Protein AF-A0A1Y4GPR0-F1 (afdb_monomer_lite)

Radius of gyration: 23.49 Å; chains: 1; bounding box: 52×25×78 Å

Structure (mmCIF, N/CA/C/O backbone):
data_AF-A0A1Y4GPR0-F1
#
_entry.id   AF-A0A1Y4GPR0-F1
#
loop_
_atom_site.group_PDB
_atom_site.id
_atom_site.type_symbol
_atom_site.label_atom_id
_atom_site.label_alt_id
_atom_site.label_comp_id
_atom_site.label_asym_id
_atom_site.label_entity_id
_atom_site.label_seq_id
_atom_site.pdbx_PDB_ins_code
_atom_site.Cartn_x
_atom_site.Cartn_y
_atom_site.Cartn_z
_atom_site.occupancy
_atom_site.B_iso_or_equiv
_atom_site.auth_seq_id
_atom_site.auth_comp_id
_atom_site.auth_asym_id
_atom_site.auth_atom_id
_atom_site.pdbx_PDB_model_num
ATOM 1 N N . MET A 1 1 ? 16.784 4.908 -30.582 1.00 61.66 1 MET A N 1
ATOM 2 C CA . MET A 1 1 ? 15.361 4.710 -30.211 1.00 61.66 1 MET A CA 1
ATOM 3 C C . MET A 1 1 ? 14.725 5.965 -29.583 1.00 61.66 1 MET A C 1
ATOM 5 O O . MET A 1 1 ? 13.622 5.870 -29.059 1.00 61.66 1 MET A O 1
ATOM 9 N N . SER A 1 2 ? 15.356 7.147 -29.690 1.00 63.25 2 SER A N 1
ATOM 10 C CA . SER A 1 2 ? 15.015 8.359 -28.918 1.00 63.25 2 SER A CA 1
ATOM 11 C C . SER A 1 2 ? 14.212 9.404 -29.712 1.00 63.25 2 SER A C 1
ATOM 13 O O . SER A 1 2 ? 14.548 10.582 -29.712 1.00 63.25 2 SER A O 1
ATOM 15 N N . SER A 1 3 ? 13.205 8.983 -30.485 1.00 75.25 3 SER A N 1
ATOM 16 C CA . SER A 1 3 ? 12.406 9.899 -31.311 1.00 75.25 3 SER A CA 1
ATOM 17 C C . SER A 1 3 ? 10.925 9.523 -31.343 1.00 75.25 3 SER A C 1
ATOM 19 O O . SER A 1 3 ? 10.580 8.347 -31.477 1.00 75.25 3 SER A O 1
ATOM 21 N N . ASN A 1 4 ? 10.062 10.544 -31.318 1.00 85.12 4 ASN A N 1
ATOM 22 C CA . ASN A 1 4 ? 8.608 10.412 -31.460 1.00 85.12 4 ASN A CA 1
ATOM 23 C C . ASN A 1 4 ? 8.120 10.512 -32.918 1.00 85.12 4 ASN A C 1
ATOM 25 O O . ASN A 1 4 ? 6.918 10.534 -33.159 1.00 85.12 4 ASN A O 1
ATOM 29 N N . HIS A 1 5 ? 9.018 10.590 -33.909 1.00 86.81 5 HIS A N 1
ATOM 30 C CA . HIS A 1 5 ? 8.619 10.777 -35.314 1.00 86.81 5 HIS A CA 1
ATOM 31 C C . HIS A 1 5 ? 7.924 9.553 -35.924 1.00 86.81 5 HIS A C 1
ATOM 33 O O . HIS A 1 5 ? 7.089 9.691 -36.815 1.00 86.81 5 HIS A O 1
ATOM 39 N N . LEU A 1 6 ? 8.268 8.351 -35.461 1.00 87.12 6 LEU A N 1
ATOM 40 C CA . LEU A 1 6 ? 7.591 7.122 -35.870 1.00 87.12 6 LEU A CA 1
ATOM 41 C C . LEU A 1 6 ? 6.304 6.979 -35.074 1.00 87.12 6 LEU A C 1
ATOM 43 O O . LEU A 1 6 ? 6.340 7.155 -33.862 1.00 87.12 6 LEU A O 1
ATOM 47 N N . ASN A 1 7 ? 5.195 6.573 -35.694 1.00 91.88 7 ASN A N 1
ATOM 48 C CA . ASN A 1 7 ? 4.025 6.175 -34.910 1.00 91.88 7 ASN A CA 1
ATOM 49 C C . ASN A 1 7 ? 4.375 5.001 -33.967 1.00 91.88 7 ASN A C 1
ATOM 51 O O . ASN A 1 7 ? 5.322 4.250 -34.216 1.00 91.88 7 ASN A O 1
ATOM 55 N N . ILE A 1 8 ? 3.619 4.848 -32.876 1.00 92.25 8 ILE A N 1
ATOM 56 C CA . ILE A 1 8 ? 3.947 3.874 -31.825 1.00 92.25 8 ILE A CA 1
ATOM 57 C C . ILE A 1 8 ? 3.970 2.424 -32.330 1.00 92.25 8 ILE A C 1
ATOM 59 O O . ILE A 1 8 ? 4.785 1.635 -31.865 1.00 92.25 8 ILE A O 1
ATOM 63 N N . GLN A 1 9 ? 3.125 2.062 -33.297 1.00 93.50 9 GLN A N 1
ATOM 64 C CA . GLN A 1 9 ? 3.082 0.696 -33.819 1.00 93.50 9 GLN A CA 1
ATOM 65 C C . GLN A 1 9 ? 4.358 0.363 -34.599 1.00 93.50 9 GLN A C 1
ATOM 67 O O . GLN A 1 9 ? 5.032 -0.620 -34.299 1.00 93.50 9 GLN A O 1
ATOM 72 N N . LEU A 1 10 ? 4.742 1.239 -35.527 1.00 92.81 10 LEU A N 1
ATOM 73 C CA . LEU A 1 10 ? 5.962 1.094 -36.315 1.00 92.81 10 LEU A CA 1
ATOM 74 C C . LEU A 1 10 ? 7.213 1.152 -35.429 1.00 92.81 10 LEU A C 1
ATOM 76 O O . LEU A 1 10 ? 8.178 0.434 -35.666 1.00 92.81 10 LEU A O 1
ATOM 80 N N . TYR A 1 11 ? 7.188 1.977 -34.381 1.00 92.25 11 TYR A N 1
ATOM 81 C CA . TYR A 1 11 ? 8.247 2.016 -33.376 1.00 92.25 11 TYR A CA 1
ATOM 82 C C . TYR A 1 11 ? 8.452 0.652 -32.711 1.00 92.25 11 TYR A C 1
ATOM 84 O O . TYR A 1 11 ? 9.581 0.171 -32.638 1.00 92.25 11 TYR A O 1
ATOM 92 N N . LYS A 1 12 ? 7.361 0.006 -32.277 1.00 93.12 12 LYS A N 1
ATOM 93 C CA . LYS A 1 12 ? 7.414 -1.335 -31.684 1.00 93.12 12 LYS A CA 1
ATOM 94 C C . LYS A 1 12 ? 7.937 -2.362 -32.683 1.00 93.12 12 LYS A C 1
ATOM 96 O O . LYS A 1 12 ? 8.861 -3.095 -32.354 1.00 93.12 12 LYS A O 1
ATOM 101 N N . GLU A 1 13 ? 7.413 -2.375 -33.904 1.00 93.06 13 GLU A N 1
ATOM 102 C CA . GLU A 1 13 ? 7.843 -3.308 -34.955 1.00 93.06 13 GLU A CA 1
ATOM 103 C C . GLU A 1 13 ? 9.332 -3.173 -35.284 1.00 93.06 13 GLU A C 1
ATOM 105 O O . GLU A 1 13 ? 10.046 -4.171 -35.315 1.00 93.06 13 GLU A O 1
ATOM 110 N N . ILE A 1 14 ? 9.823 -1.944 -35.456 1.00 90.56 14 ILE A N 1
ATOM 111 C CA . ILE A 1 14 ? 11.245 -1.689 -35.710 1.00 90.56 14 ILE A CA 1
ATOM 112 C C . ILE A 1 14 ? 12.090 -2.077 -34.496 1.00 90.56 14 ILE A C 1
ATOM 114 O O . ILE A 1 14 ? 13.173 -2.622 -34.675 1.00 90.56 14 ILE A O 1
ATOM 118 N N . SER A 1 15 ? 11.617 -1.831 -33.270 1.00 89.31 15 SER A N 1
ATOM 119 C CA . SER A 1 15 ? 12.371 -2.198 -32.065 1.00 89.31 15 SER A CA 1
ATOM 120 C C . SER A 1 15 ? 12.632 -3.691 -31.946 1.00 89.31 15 SER A C 1
ATOM 122 O O . SER A 1 15 ? 13.736 -4.069 -31.572 1.00 89.31 15 SER A O 1
ATOM 124 N N . LEU A 1 16 ? 11.690 -4.529 -32.382 1.00 90.31 16 LEU A N 1
ATOM 125 C CA . LEU A 1 16 ? 11.850 -5.985 -32.382 1.00 90.31 16 LEU A CA 1
ATOM 126 C C . LEU A 1 16 ? 12.948 -6.469 -33.347 1.00 90.31 16 LEU A C 1
ATOM 128 O O . LEU A 1 16 ? 13.434 -7.586 -33.228 1.00 90.31 16 LEU A O 1
ATOM 132 N N . LEU A 1 17 ? 13.392 -5.635 -34.294 1.00 90.75 17 LEU A N 1
ATOM 133 C CA . LEU A 1 17 ? 14.544 -5.963 -35.144 1.00 90.75 17 LEU A CA 1
ATOM 134 C C . LEU A 1 17 ? 15.880 -5.884 -34.390 1.00 90.75 17 LEU A C 1
ATOM 136 O O . LEU A 1 17 ? 16.895 -6.352 -34.902 1.00 90.75 17 LEU A O 1
ATOM 140 N N . PHE A 1 18 ? 15.885 -5.294 -33.193 1.00 87.81 18 PHE A N 1
ATOM 141 C CA . PHE A 1 18 ? 17.052 -5.136 -32.328 1.00 87.81 18 PHE A CA 1
ATOM 142 C C . PHE A 1 18 ? 16.972 -6.034 -31.088 1.00 87.81 18 PHE A C 1
ATOM 144 O O . PHE A 1 18 ? 17.556 -5.702 -30.059 1.00 87.81 18 PHE A O 1
ATOM 151 N N . ASP A 1 19 ? 16.239 -7.150 -31.161 1.00 78.94 19 ASP A N 1
ATOM 152 C CA . ASP A 1 19 ? 16.089 -8.087 -30.046 1.00 78.94 19 ASP A CA 1
ATOM 153 C C . ASP A 1 19 ? 17.446 -8.430 -29.394 1.00 78.94 19 ASP A C 1
ATOM 155 O O . ASP A 1 19 ? 18.455 -8.648 -30.069 1.00 78.94 19 ASP A O 1
ATOM 159 N N . ASN A 1 20 ? 17.457 -8.478 -28.057 1.00 81.12 20 ASN A N 1
ATOM 160 C CA . ASN A 1 20 ? 18.636 -8.661 -27.194 1.00 81.12 20 ASN A CA 1
ATOM 161 C C . ASN A 1 20 ? 19.658 -7.510 -27.179 1.00 81.12 20 ASN A C 1
ATOM 163 O O . ASN A 1 20 ? 20.742 -7.674 -26.622 1.00 81.12 20 ASN A O 1
ATOM 167 N N . CYS A 1 21 ? 19.349 -6.351 -27.760 1.00 87.50 21 CYS A N 1
ATOM 168 C CA . CYS A 1 21 ? 20.137 -5.143 -27.523 1.00 87.50 21 CYS A CA 1
ATOM 169 C C . CYS A 1 21 ? 19.619 -4.422 -26.275 1.00 87.50 21 CYS A C 1
ATOM 171 O O . CYS A 1 21 ? 18.424 -4.171 -26.168 1.00 87.50 21 CYS A O 1
ATOM 173 N N . SER A 1 22 ? 20.516 -4.015 -25.382 1.00 90.81 22 SER A N 1
ATOM 174 C CA . SER A 1 22 ? 20.229 -3.054 -24.315 1.00 90.81 22 SER A CA 1
ATOM 175 C C . SER A 1 22 ? 21.122 -1.828 -24.472 1.00 90.81 22 SER A C 1
ATOM 177 O O . SER A 1 22 ? 22.199 -1.905 -25.068 1.00 90.81 22 SER A O 1
ATOM 179 N N . PHE A 1 23 ? 20.669 -0.682 -23.978 1.00 90.69 23 PHE A N 1
ATOM 180 C CA . PHE A 1 23 ? 21.425 0.562 -24.025 1.00 90.69 23 PHE A CA 1
ATOM 181 C C . PHE A 1 23 ? 21.217 1.398 -22.764 1.00 90.69 23 PHE A C 1
ATOM 183 O O . PHE A 1 23 ? 20.179 1.324 -22.103 1.00 90.69 23 PHE A O 1
ATOM 190 N N . GLU A 1 24 ? 22.200 2.243 -22.471 1.00 92.38 24 GLU A N 1
ATOM 191 C CA . GLU A 1 24 ? 22.062 3.310 -21.487 1.00 92.38 24 GLU A CA 1
ATOM 192 C C . GLU A 1 24 ? 21.119 4.400 -21.998 1.00 92.38 24 GLU A C 1
ATOM 194 O O . GLU A 1 24 ? 21.228 4.860 -23.145 1.00 92.38 24 GLU A O 1
ATOM 199 N N . LEU A 1 25 ? 20.195 4.831 -21.137 1.00 89.75 25 LEU A N 1
ATOM 200 C CA . LEU A 1 25 ? 19.381 6.003 -21.411 1.00 89.75 25 LEU A CA 1
ATOM 201 C C . LEU A 1 25 ? 20.280 7.234 -21.496 1.00 89.75 25 LEU A C 1
ATOM 203 O O . LEU A 1 25 ? 21.216 7.416 -20.725 1.00 89.75 25 LEU A O 1
ATOM 207 N N . GLN A 1 26 ? 19.969 8.081 -22.467 1.00 86.25 26 GLN A N 1
ATOM 208 C CA . GLN A 1 26 ? 20.623 9.365 -22.679 1.00 86.25 26 GLN A CA 1
ATOM 209 C C . GLN A 1 26 ? 19.636 10.476 -22.314 1.00 86.25 26 GLN A C 1
ATOM 211 O O . GLN A 1 26 ? 18.426 10.259 -22.391 1.00 86.25 26 GLN A O 1
ATOM 216 N N . ASP A 1 27 ? 20.120 11.682 -22.018 1.00 78.00 27 ASP A N 1
ATOM 217 C CA . ASP A 1 27 ? 19.283 12.822 -21.592 1.00 78.00 27 ASP A CA 1
ATOM 218 C C . ASP A 1 27 ? 18.129 13.146 -22.558 1.00 78.00 27 ASP A C 1
ATOM 220 O O . ASP A 1 27 ? 17.066 13.627 -22.165 1.00 78.00 27 ASP A O 1
ATOM 224 N N . ASN A 1 28 ? 18.296 12.847 -23.850 1.00 82.00 28 ASN A N 1
ATOM 225 C CA . ASN A 1 28 ? 17.243 13.046 -24.846 1.00 82.00 28 ASN A CA 1
ATOM 226 C C . ASN A 1 28 ? 16.041 12.093 -24.689 1.00 82.00 28 ASN A C 1
ATOM 228 O O . ASN A 1 28 ? 15.018 12.307 -25.341 1.00 82.00 28 ASN A O 1
ATOM 232 N N . ALA A 1 29 ? 16.124 11.078 -23.824 1.00 85.06 29 ALA A N 1
ATOM 233 C CA . ALA A 1 29 ? 15.005 10.209 -23.475 1.00 85.06 29 ALA A CA 1
ATOM 234 C C . ALA A 1 29 ? 13.850 10.982 -22.821 1.00 85.06 29 ALA A C 1
ATOM 236 O O . ALA A 1 29 ? 12.703 10.589 -23.003 1.00 85.06 29 ALA A O 1
ATOM 237 N N . ALA A 1 30 ? 14.120 12.128 -22.181 1.00 85.19 30 ALA A N 1
ATOM 238 C CA . ALA A 1 30 ? 13.094 13.034 -21.651 1.00 85.19 30 ALA A CA 1
ATOM 239 C C . ALA A 1 30 ? 12.126 13.578 -22.708 1.00 85.19 30 ALA A C 1
ATOM 241 O O . ALA A 1 30 ? 11.041 14.048 -22.382 1.00 85.19 30 ALA A O 1
ATOM 242 N N . GLN A 1 31 ? 12.500 13.509 -23.985 1.00 88.56 31 GLN A N 1
ATOM 243 C CA . GLN A 1 31 ? 11.634 13.925 -25.081 1.00 88.56 31 GLN A CA 1
ATOM 244 C C . GLN A 1 31 ? 10.699 12.807 -25.544 1.00 88.56 31 GLN A C 1
ATOM 246 O O . GLN A 1 31 ? 9.797 13.084 -26.331 1.00 88.56 31 GLN A O 1
ATOM 251 N N . LEU A 1 32 ? 10.907 11.554 -25.124 1.00 91.06 32 LEU A N 1
ATOM 252 C CA . LEU A 1 32 ? 10.090 10.425 -25.558 1.00 91.06 32 LEU A CA 1
ATOM 253 C C . LEU A 1 32 ? 8.702 10.448 -24.919 1.00 91.06 32 LEU A C 1
ATOM 255 O O . LEU A 1 32 ? 8.539 10.749 -23.742 1.00 91.06 32 LEU A O 1
ATOM 259 N N . GLU A 1 33 ? 7.698 10.053 -25.699 1.00 93.88 33 GLU A N 1
ATOM 260 C CA . GLU A 1 33 ? 6.374 9.747 -25.155 1.00 93.88 33 GLU A CA 1
ATOM 261 C C . GLU A 1 33 ? 6.469 8.600 -24.135 1.00 93.88 33 GLU A C 1
ATOM 263 O O . GLU A 1 33 ? 7.126 7.586 -24.384 1.00 93.88 33 GLU A O 1
ATOM 268 N N . GLU A 1 34 ? 5.763 8.725 -23.009 1.00 94.12 34 GLU A N 1
ATOM 269 C CA . GLU A 1 34 ? 5.807 7.765 -21.896 1.00 94.12 34 GLU A CA 1
ATOM 270 C C . GLU A 1 34 ? 5.573 6.311 -22.345 1.00 94.12 34 GLU A C 1
ATOM 272 O O . GLU A 1 34 ? 6.286 5.393 -21.940 1.00 94.12 34 GLU A O 1
ATOM 277 N N . ASN A 1 35 ? 4.611 6.085 -23.243 1.00 95.12 35 ASN A N 1
ATOM 278 C CA . ASN A 1 35 ? 4.285 4.753 -23.758 1.00 95.12 35 ASN A CA 1
ATOM 279 C C . ASN A 1 35 ? 5.453 4.072 -24.500 1.00 95.12 35 ASN A C 1
ATOM 281 O O . ASN A 1 35 ? 5.485 2.841 -24.580 1.00 95.12 35 ASN A O 1
ATOM 285 N N . ARG A 1 36 ? 6.407 4.840 -25.036 1.00 95.00 36 ARG A N 1
ATOM 286 C CA . ARG A 1 36 ? 7.634 4.317 -25.652 1.00 95.00 36 ARG A CA 1
ATOM 287 C C . ARG A 1 36 ? 8.627 3.901 -24.592 1.00 95.00 36 ARG A C 1
ATOM 289 O O . ARG A 1 36 ? 9.195 2.826 -24.715 1.00 95.00 36 ARG A O 1
ATOM 296 N N . ILE A 1 37 ? 8.796 4.710 -23.550 1.00 95.25 37 ILE A N 1
ATOM 297 C CA . ILE A 1 37 ? 9.694 4.397 -22.432 1.00 95.25 37 ILE A CA 1
ATOM 298 C C . ILE A 1 37 ? 9.207 3.126 -21.727 1.00 95.25 37 ILE A C 1
ATOM 300 O O . ILE A 1 37 ? 9.988 2.200 -21.533 1.00 95.25 37 ILE A O 1
ATOM 304 N N . ILE A 1 38 ? 7.898 3.024 -21.472 1.00 96.75 38 ILE A N 1
ATOM 305 C CA . ILE A 1 38 ? 7.257 1.805 -20.956 1.00 96.75 38 ILE A CA 1
ATOM 306 C C . ILE A 1 38 ? 7.568 0.602 -21.852 1.00 96.75 38 ILE A C 1
ATOM 308 O O . ILE A 1 38 ? 7.971 -0.448 -21.361 1.00 96.75 38 ILE A O 1
ATOM 312 N N . TRP A 1 39 ? 7.408 0.742 -23.171 1.00 95.56 39 TRP A N 1
ATOM 313 C CA . TRP A 1 39 ? 7.707 -0.348 -24.099 1.00 95.56 39 TRP A CA 1
ATOM 314 C C . TRP A 1 39 ? 9.179 -0.776 -24.047 1.00 95.56 39 TRP A C 1
ATOM 316 O O . TRP A 1 39 ? 9.467 -1.972 -24.037 1.00 95.56 39 TRP A O 1
ATOM 326 N N . LEU A 1 40 ? 10.102 0.188 -23.999 1.00 94.56 40 LEU A N 1
ATOM 327 C CA . LEU A 1 40 ? 11.534 -0.084 -23.903 1.00 94.56 40 LEU A CA 1
ATOM 328 C C . LEU A 1 40 ? 11.884 -0.832 -22.610 1.00 94.56 40 LEU A C 1
ATOM 330 O O . LEU A 1 40 ? 12.620 -1.816 -22.667 1.00 94.56 40 LEU A O 1
ATOM 334 N N . ALA A 1 41 ? 11.312 -0.409 -21.481 1.00 96.38 41 ALA A N 1
ATOM 335 C CA . ALA A 1 41 ? 11.471 -1.055 -20.181 1.00 96.38 41 ALA A CA 1
ATOM 336 C C . ALA A 1 41 ? 10.978 -2.509 -20.202 1.00 96.38 41 ALA A C 1
ATOM 338 O O . ALA A 1 41 ? 11.726 -3.427 -19.881 1.00 96.38 41 ALA A O 1
ATOM 339 N N . GLN A 1 42 ? 9.753 -2.735 -20.683 1.00 95.81 42 GLN A N 1
ATOM 340 C CA . GLN A 1 42 ? 9.145 -4.070 -20.765 1.00 95.81 42 GLN A CA 1
ATOM 341 C C . GLN A 1 42 ? 9.965 -5.052 -21.604 1.00 95.81 42 GLN A C 1
ATOM 343 O O . GLN A 1 42 ? 10.000 -6.253 -21.322 1.00 95.81 42 GLN A O 1
ATOM 348 N N . LYS A 1 43 ? 10.598 -4.551 -22.668 1.00 94.62 43 LYS A N 1
ATOM 349 C CA . LYS A 1 43 ? 11.387 -5.353 -23.605 1.00 94.62 43 LYS A CA 1
ATOM 350 C C . LYS A 1 43 ? 12.864 -5.479 -23.238 1.00 94.62 43 LYS A C 1
ATOM 352 O O . LYS A 1 43 ? 13.567 -6.184 -23.952 1.00 94.62 43 LYS A O 1
ATOM 357 N N . GLY A 1 44 ? 13.319 -4.860 -22.148 1.00 94.75 44 GLY A N 1
ATOM 358 C CA . GLY A 1 44 ? 14.720 -4.946 -21.719 1.00 94.75 44 GLY A CA 1
ATOM 359 C C . GLY A 1 44 ? 15.687 -4.171 -22.609 1.00 94.75 44 GLY A C 1
ATOM 360 O O . GLY A 1 44 ? 16.874 -4.478 -22.651 1.00 94.75 44 GLY A O 1
ATOM 361 N N . PHE A 1 45 ? 15.188 -3.176 -23.348 1.00 94.94 45 PHE A N 1
ATOM 362 C CA . PHE A 1 45 ? 16.038 -2.319 -24.175 1.00 94.94 45 PHE A CA 1
ATOM 363 C C . PHE A 1 45 ? 16.833 -1.309 -23.337 1.00 94.94 45 PHE A C 1
ATOM 365 O O . PHE A 1 45 ? 17.834 -0.783 -23.811 1.00 94.94 45 PHE A O 1
ATOM 372 N N . ILE A 1 46 ? 16.393 -1.026 -22.110 1.00 95.44 46 ILE A N 1
ATOM 373 C CA . ILE A 1 46 ? 17.089 -0.149 -21.164 1.00 95.44 46 ILE A CA 1
ATOM 374 C C . ILE A 1 46 ? 17.935 -1.034 -20.258 1.00 95.44 46 ILE A C 1
ATOM 376 O O . ILE A 1 46 ? 17.370 -1.848 -19.543 1.00 95.44 46 ILE A O 1
ATOM 380 N N . GLU A 1 47 ? 19.257 -0.884 -20.290 1.00 95.88 47 GLU A N 1
ATOM 381 C CA . GLU A 1 47 ? 20.180 -1.690 -19.479 1.00 95.88 47 GLU A CA 1
ATOM 382 C C . GLU A 1 47 ? 19.940 -1.528 -17.971 1.00 95.88 47 GLU A C 1
ATOM 384 O O . GLU A 1 47 ? 19.601 -0.437 -17.511 1.00 95.88 47 GLU A O 1
ATOM 389 N N . TYR A 1 48 ? 20.181 -2.586 -17.189 1.00 96.69 48 TYR A N 1
ATOM 390 C CA . TYR A 1 48 ? 20.159 -2.467 -15.735 1.00 96.69 48 TYR A CA 1
ATOM 391 C C . TYR A 1 48 ? 21.397 -1.741 -15.201 1.00 96.69 48 TYR A C 1
ATOM 393 O O . TYR A 1 48 ? 22.497 -2.290 -15.214 1.00 96.69 48 TYR A O 1
ATOM 401 N N . SER A 1 49 ? 21.224 -0.518 -14.702 1.00 95.69 49 SER A N 1
ATOM 402 C CA . SER A 1 49 ? 22.287 0.248 -14.043 1.00 95.69 49 SER A CA 1
ATOM 403 C C . SER A 1 49 ? 21.721 1.234 -13.023 1.00 95.69 49 SER A C 1
ATOM 405 O O . SER A 1 49 ? 20.546 1.598 -13.084 1.00 95.69 49 SER A O 1
ATOM 407 N N . GLU A 1 50 ? 22.555 1.701 -12.091 1.00 93.88 50 GLU A N 1
ATOM 408 C CA . GLU A 1 50 ? 22.173 2.739 -11.119 1.00 93.88 50 GLU A CA 1
ATOM 409 C C . GLU A 1 50 ? 21.715 4.021 -11.833 1.00 93.88 50 GLU A C 1
ATOM 411 O O . GLU A 1 50 ? 20.659 4.568 -11.523 1.00 93.88 50 GLU A O 1
ATOM 416 N N . ASN A 1 51 ? 22.449 4.438 -12.871 1.00 93.94 51 ASN A N 1
ATOM 417 C CA . ASN A 1 51 ? 22.104 5.608 -13.675 1.00 93.94 51 ASN A CA 1
ATOM 418 C C . ASN A 1 51 ? 20.736 5.458 -14.360 1.00 93.94 51 ASN A C 1
ATOM 420 O O . ASN A 1 51 ? 19.889 6.341 -14.252 1.00 93.94 51 ASN A O 1
ATOM 424 N N . ASN A 1 52 ? 20.480 4.325 -15.025 1.00 95.75 52 ASN A N 1
ATOM 425 C CA . ASN A 1 52 ? 19.196 4.102 -15.693 1.00 95.75 52 ASN A CA 1
ATOM 426 C C . ASN A 1 52 ? 18.039 3.970 -14.700 1.00 95.75 52 ASN A C 1
ATOM 428 O O . ASN A 1 52 ? 16.935 4.396 -15.022 1.00 95.75 52 ASN A O 1
ATOM 432 N N . THR A 1 53 ? 18.292 3.420 -13.510 1.00 95.94 53 THR A N 1
ATOM 433 C CA . THR A 1 53 ? 17.307 3.290 -12.425 1.00 95.94 53 THR A CA 1
ATOM 434 C C . THR A 1 53 ? 16.791 4.659 -11.986 1.00 95.94 53 THR A C 1
ATOM 436 O O . THR A 1 53 ? 15.582 4.837 -11.869 1.00 95.94 53 THR A O 1
ATOM 439 N N . VAL A 1 54 ? 17.686 5.639 -11.821 1.00 93.56 54 VAL A N 1
ATOM 440 C CA . VAL A 1 54 ? 17.313 7.022 -11.483 1.00 93.56 54 VAL A CA 1
ATOM 441 C C . VAL A 1 54 ? 16.675 7.734 -12.678 1.00 93.56 54 VAL A C 1
ATOM 443 O O . VAL A 1 54 ? 15.605 8.326 -12.562 1.00 93.56 54 VAL A O 1
ATOM 446 N N . LEU A 1 55 ? 17.281 7.640 -13.865 1.00 94.19 55 LEU A N 1
ATOM 447 C CA . LEU A 1 55 ? 16.752 8.331 -15.043 1.00 94.19 55 LEU A CA 1
ATOM 448 C C . LEU A 1 55 ? 15.340 7.862 -15.393 1.00 94.19 55 LEU A C 1
ATOM 450 O O . LEU A 1 55 ? 14.475 8.678 -15.692 1.00 94.19 55 LEU A O 1
ATOM 454 N N . ILE A 1 56 ? 15.070 6.557 -15.359 1.00 95.94 56 ILE A N 1
ATOM 455 C CA . ILE A 1 56 ? 13.746 6.055 -15.720 1.00 95.94 56 ILE A CA 1
ATOM 456 C C . ILE A 1 56 ? 12.682 6.422 -14.677 1.00 95.94 56 ILE A C 1
ATOM 458 O O . ILE A 1 56 ? 11.545 6.694 -15.070 1.00 95.94 56 ILE A O 1
ATOM 462 N N . SER A 1 57 ? 13.029 6.478 -13.384 1.00 95.38 57 SER A N 1
ATOM 463 C CA . SER A 1 57 ? 12.095 6.929 -12.345 1.00 95.38 57 SER A CA 1
ATOM 464 C C . SER A 1 57 ? 11.728 8.396 -12.510 1.00 95.38 57 SER A C 1
ATOM 466 O O . SER A 1 57 ? 10.559 8.741 -12.357 1.00 95.38 57 SER A O 1
ATOM 468 N N . ASP A 1 58 ? 12.687 9.236 -12.906 1.00 93.94 58 ASP A N 1
ATOM 469 C CA . ASP A 1 58 ? 12.448 10.659 -13.172 1.00 93.94 58 ASP A CA 1
ATOM 470 C C . ASP A 1 58 ? 11.579 10.880 -14.421 1.00 93.94 58 ASP A C 1
ATOM 472 O O . ASP A 1 58 ? 10.863 11.877 -14.529 1.00 93.94 58 ASP A O 1
ATOM 476 N N . LEU A 1 59 ? 11.626 9.944 -15.374 1.00 94.94 59 LEU A N 1
ATOM 477 C CA . LEU A 1 59 ? 10.861 10.009 -16.619 1.00 94.94 59 LEU A CA 1
ATOM 478 C C . LEU A 1 59 ? 9.414 9.534 -16.460 1.00 94.94 59 LEU A C 1
ATOM 480 O O . LEU A 1 59 ? 8.501 10.139 -17.023 1.00 94.94 59 LEU A O 1
ATOM 484 N N . SER A 1 60 ? 9.198 8.412 -15.770 1.00 96.75 60 SER A N 1
ATOM 485 C CA . SER A 1 60 ? 7.865 7.851 -15.540 1.00 96.75 60 SER A CA 1
ATOM 486 C C . SER A 1 60 ? 7.891 6.788 -14.447 1.00 96.75 60 SER A C 1
ATOM 488 O O . SER A 1 60 ? 8.496 5.725 -14.604 1.00 96.75 60 SER A O 1
ATOM 490 N N . ASN A 1 61 ? 7.093 7.010 -13.399 1.00 97.75 61 ASN A N 1
ATOM 491 C CA . ASN A 1 61 ? 6.836 6.025 -12.343 1.00 97.75 61 ASN A CA 1
ATOM 492 C C . ASN A 1 61 ? 6.368 4.679 -12.922 1.00 97.75 61 ASN A C 1
ATOM 494 O O . ASN A 1 61 ? 6.792 3.614 -12.476 1.00 97.75 61 ASN A O 1
ATOM 498 N N . LYS A 1 62 ? 5.522 4.709 -13.959 1.00 98.19 62 LYS A N 1
ATOM 499 C CA . LYS A 1 62 ? 5.020 3.493 -14.603 1.00 98.19 62 LYS A CA 1
ATOM 500 C C . LYS A 1 62 ? 6.109 2.774 -15.391 1.00 98.19 62 LYS A C 1
ATOM 502 O O . LYS A 1 62 ? 6.223 1.558 -15.274 1.00 98.19 62 LYS A O 1
ATOM 507 N N . ALA A 1 63 ? 6.913 3.496 -16.171 1.00 98.06 63 ALA A N 1
ATOM 508 C CA . ALA A 1 63 ? 8.026 2.888 -16.895 1.00 98.06 63 ALA A CA 1
ATOM 509 C C . ALA A 1 63 ? 9.061 2.288 -15.937 1.00 98.06 63 ALA A C 1
ATOM 511 O O . ALA A 1 63 ? 9.552 1.190 -16.190 1.00 98.06 63 ALA A O 1
ATOM 512 N N . PHE A 1 64 ? 9.335 2.962 -14.818 1.00 98.50 64 PHE A N 1
ATOM 513 C CA . PHE A 1 64 ? 10.219 2.448 -13.781 1.00 98.50 64 PHE A CA 1
ATOM 514 C C . PHE A 1 64 ? 9.714 1.135 -13.186 1.00 98.50 64 PHE A C 1
ATOM 516 O O . PHE A 1 64 ? 10.467 0.170 -13.116 1.00 98.50 64 PHE A O 1
ATOM 523 N N . VAL A 1 65 ? 8.429 1.040 -12.837 1.00 98.56 65 VAL A N 1
ATOM 524 C CA . VAL A 1 65 ? 7.866 -0.216 -12.313 1.00 98.56 65 VAL A CA 1
ATOM 525 C C . VAL A 1 65 ? 7.954 -1.347 -13.342 1.00 98.56 65 VAL A C 1
ATOM 527 O O . VAL A 1 65 ? 8.303 -2.468 -12.984 1.00 98.56 65 VAL A O 1
ATOM 530 N N . GLU A 1 66 ? 7.714 -1.074 -14.625 1.00 98.56 66 GLU A N 1
ATOM 531 C CA . GLU A 1 66 ? 7.882 -2.073 -15.694 1.00 98.56 66 GLU A CA 1
ATOM 532 C C . GLU A 1 66 ? 9.349 -2.499 -15.874 1.00 98.56 66 GLU A C 1
ATOM 534 O O . GLU A 1 66 ? 9.631 -3.668 -16.140 1.00 98.56 66 GLU A O 1
ATOM 539 N N . TYR A 1 67 ? 10.292 -1.579 -15.672 1.00 98.25 67 TYR A N 1
ATOM 540 C CA . TYR A 1 67 ? 11.726 -1.864 -15.666 1.00 98.25 67 TYR A CA 1
ATOM 541 C C . TYR A 1 67 ? 12.129 -2.741 -14.472 1.00 98.25 67 TYR A C 1
ATOM 543 O O . TYR A 1 67 ? 12.852 -3.720 -14.658 1.00 98.25 67 TYR A O 1
ATOM 551 N N . LEU A 1 68 ? 11.589 -2.479 -13.276 1.00 98.38 68 LEU A N 1
ATOM 552 C CA . LEU A 1 68 ? 11.775 -3.346 -12.106 1.00 98.38 68 LEU A CA 1
ATOM 553 C C . LEU A 1 68 ? 11.187 -4.747 -12.327 1.00 98.38 68 LEU A C 1
ATOM 555 O O . LEU A 1 68 ? 11.787 -5.738 -11.917 1.00 98.38 68 LEU A O 1
ATOM 559 N N . ILE A 1 69 ? 10.036 -4.849 -13.001 1.00 98.44 69 ILE A N 1
ATOM 560 C CA . ILE A 1 69 ? 9.432 -6.140 -13.370 1.00 98.44 69 ILE A CA 1
ATOM 561 C C . ILE A 1 69 ? 10.333 -6.904 -14.347 1.00 98.44 69 ILE A C 1
ATOM 563 O O . ILE A 1 69 ? 10.474 -8.120 -14.220 1.00 98.44 69 ILE A O 1
ATOM 567 N N . HIS A 1 70 ? 10.950 -6.218 -15.312 1.00 97.69 70 HIS A N 1
ATOM 568 C CA . HIS A 1 70 ? 11.870 -6.850 -16.256 1.00 97.69 70 HIS A CA 1
ATOM 569 C C . HIS A 1 70 ? 13.142 -7.358 -15.556 1.00 97.69 70 HIS A C 1
ATOM 571 O O . HIS A 1 70 ? 13.528 -8.513 -15.731 1.00 97.69 70 HIS A O 1
ATOM 577 N N . TYR A 1 71 ? 13.754 -6.530 -14.706 1.00 97.12 71 TYR A N 1
ATOM 578 C CA . TYR A 1 71 ? 14.983 -6.847 -13.967 1.00 97.12 71 TYR A CA 1
ATOM 579 C C . TYR A 1 71 ? 14.722 -7.389 -12.562 1.00 97.12 71 TYR A C 1
ATOM 581 O O . TYR A 1 71 ? 15.487 -7.156 -11.626 1.00 97.12 71 TYR A O 1
ATOM 589 N N . LYS A 1 72 ? 13.652 -8.174 -12.418 1.00 96.44 72 LYS A N 1
ATOM 590 C CA . LYS A 1 72 ? 13.156 -8.661 -11.128 1.00 96.44 72 LYS A CA 1
ATOM 591 C C . LYS A 1 72 ? 14.202 -9.408 -10.292 1.00 96.44 72 LYS A C 1
ATOM 593 O O . LYS A 1 72 ? 14.146 -9.368 -9.069 1.00 96.44 72 LYS A O 1
ATOM 598 N N . SER A 1 73 ? 15.191 -10.041 -10.926 1.00 96.75 73 SER A N 1
ATOM 599 C CA . SER A 1 73 ? 16.309 -10.702 -10.235 1.00 96.75 73 SER A CA 1
ATOM 600 C C . SER A 1 73 ? 17.143 -9.770 -9.349 1.00 96.75 73 SER A C 1
ATOM 602 O O . SER A 1 73 ? 17.782 -10.256 -8.421 1.00 96.75 73 SER A O 1
ATOM 604 N N . HIS A 1 74 ? 17.138 -8.463 -9.621 1.00 96.81 74 HIS A N 1
ATOM 605 C CA . HIS A 1 74 ? 17.848 -7.444 -8.841 1.00 96.81 74 HIS A CA 1
ATOM 606 C C . HIS A 1 74 ? 16.968 -6.766 -7.785 1.00 96.81 74 HIS A C 1
ATOM 608 O O . HIS A 1 74 ? 17.484 -6.083 -6.905 1.00 96.81 74 HIS A O 1
ATOM 614 N N . PHE A 1 75 ? 15.647 -6.974 -7.843 1.00 97.31 75 PHE A N 1
ATOM 615 C CA . PHE A 1 75 ? 14.687 -6.212 -7.048 1.00 97.31 75 PHE A CA 1
ATOM 616 C C . PHE A 1 75 ? 15.006 -6.256 -5.553 1.00 97.31 75 PHE A C 1
ATOM 618 O O . PHE A 1 75 ? 15.132 -5.219 -4.916 1.00 97.31 75 PHE A O 1
ATOM 625 N N . THR A 1 76 ? 15.191 -7.455 -4.998 1.00 96.31 76 THR A N 1
ATOM 626 C CA . THR A 1 76 ? 15.444 -7.632 -3.563 1.00 96.31 76 THR A CA 1
ATOM 627 C C . THR A 1 76 ? 16.821 -7.130 -3.133 1.00 96.31 76 THR A C 1
ATOM 629 O O . THR A 1 76 ? 16.950 -6.633 -2.017 1.00 96.31 76 THR A O 1
ATOM 632 N N . SER A 1 77 ? 17.855 -7.274 -3.973 1.00 96.38 77 SER A N 1
ATOM 633 C CA . SER A 1 77 ? 19.219 -6.876 -3.598 1.00 96.38 77 SER A CA 1
ATOM 634 C C . SER A 1 77 ? 19.388 -5.363 -3.557 1.00 96.38 77 SER A C 1
ATOM 636 O O . SER A 1 77 ? 20.141 -4.861 -2.726 1.00 96.38 77 SER A O 1
ATOM 638 N N . ASP A 1 78 ? 18.658 -4.654 -4.417 1.00 96.94 78 ASP A N 1
ATOM 639 C CA . ASP A 1 78 ? 18.872 -3.230 -4.654 1.00 96.94 78 ASP A CA 1
ATOM 640 C C . ASP A 1 78 ? 17.699 -2.383 -4.131 1.00 96.94 78 ASP A C 1
ATOM 642 O O . ASP A 1 78 ? 17.694 -1.168 -4.283 1.00 96.94 78 ASP A O 1
ATOM 646 N N . ILE A 1 79 ? 16.714 -2.994 -3.460 1.00 96.19 79 ILE A N 1
ATOM 647 C CA . ILE A 1 79 ? 15.469 -2.321 -3.066 1.00 96.19 79 ILE A CA 1
ATOM 648 C C . ILE A 1 79 ? 15.688 -1.026 -2.276 1.00 96.19 79 ILE A C 1
ATOM 650 O O . ILE A 1 79 ? 14.961 -0.054 -2.462 1.00 96.19 79 ILE A O 1
ATOM 654 N N . SER A 1 80 ? 16.710 -0.985 -1.420 1.00 94.81 80 SER A N 1
ATOM 655 C CA . SER A 1 80 ? 17.002 0.175 -0.577 1.00 94.81 80 SER A CA 1
ATOM 656 C C . SER A 1 80 ? 17.592 1.365 -1.336 1.00 94.81 80 SER A C 1
ATOM 658 O O . SER A 1 80 ? 17.661 2.454 -0.771 1.00 94.81 80 SER A O 1
ATOM 660 N N . SER A 1 81 ? 18.060 1.176 -2.575 1.00 94.94 81 SER A N 1
ATOM 661 C CA . SER A 1 81 ? 18.562 2.267 -3.422 1.00 94.94 81 SER A CA 1
ATOM 662 C C . SER A 1 81 ? 17.492 2.842 -4.349 1.00 94.94 81 SER A C 1
ATOM 664 O O . SER A 1 81 ? 17.719 3.882 -4.968 1.00 94.94 81 SER A O 1
ATOM 666 N N . TYR A 1 82 ? 16.325 2.199 -4.452 1.00 97.12 82 TYR A N 1
ATOM 667 C CA . TYR A 1 82 ? 15.291 2.633 -5.379 1.00 97.12 82 TYR A CA 1
ATOM 668 C C . TYR A 1 82 ? 14.635 3.953 -4.942 1.00 97.12 82 TYR A C 1
ATOM 670 O O . TYR A 1 82 ? 14.302 4.130 -3.766 1.00 97.12 82 TYR A O 1
ATOM 678 N N . PRO A 1 83 ? 14.400 4.882 -5.888 1.00 95.88 83 PRO A N 1
ATOM 679 C CA . PRO A 1 83 ? 13.809 6.189 -5.614 1.00 95.88 83 PRO A CA 1
ATOM 680 C C . PRO A 1 83 ? 12.289 6.072 -5.435 1.00 95.88 83 PRO A C 1
ATOM 682 O O . PRO A 1 83 ? 11.506 6.466 -6.297 1.00 95.88 83 PRO A O 1
ATOM 685 N N . PHE A 1 84 ? 11.853 5.485 -4.320 1.00 96.62 84 PHE A N 1
ATOM 686 C CA . PHE A 1 84 ? 10.431 5.346 -4.016 1.00 96.62 84 PHE A CA 1
ATOM 687 C C . PHE A 1 84 ? 9.744 6.703 -3.830 1.00 96.62 84 PHE A C 1
ATOM 689 O O . PHE A 1 84 ? 10.261 7.591 -3.158 1.00 96.62 84 PHE A O 1
ATOM 696 N N . ASN A 1 85 ? 8.536 6.799 -4.379 1.00 96.81 85 ASN A N 1
ATOM 697 C CA . ASN A 1 85 ? 7.540 7.827 -4.094 1.00 96.81 85 ASN A CA 1
ATOM 698 C C . ASN A 1 85 ? 6.157 7.166 -3.947 1.00 96.81 85 ASN A C 1
ATOM 700 O O . ASN A 1 85 ? 6.024 5.947 -4.124 1.00 96.81 85 ASN A O 1
ATOM 704 N N . GLU A 1 86 ? 5.125 7.941 -3.611 1.00 97.12 86 GLU A N 1
ATOM 705 C CA . GLU A 1 86 ? 3.778 7.416 -3.362 1.00 97.12 86 GLU A CA 1
ATOM 706 C C . GLU A 1 86 ? 3.184 6.656 -4.555 1.00 97.12 86 GLU A C 1
ATOM 708 O O . GLU A 1 86 ? 2.531 5.626 -4.367 1.00 97.12 86 GLU A O 1
ATOM 713 N N . ASP A 1 87 ? 3.449 7.116 -5.776 1.00 97.81 87 ASP A N 1
ATOM 714 C CA . ASP A 1 87 ? 2.925 6.518 -7.000 1.00 97.81 87 ASP A CA 1
ATOM 715 C C . ASP A 1 87 ? 3.641 5.206 -7.325 1.00 97.81 87 ASP A C 1
ATOM 717 O O . ASP A 1 87 ? 2.984 4.209 -7.626 1.00 97.81 87 ASP A O 1
ATOM 721 N N . ILE A 1 88 ? 4.975 5.174 -7.229 1.00 98.31 88 ILE A N 1
ATOM 722 C CA . ILE A 1 88 ? 5.780 3.958 -7.423 1.00 98.31 88 ILE A CA 1
ATOM 723 C C . ILE A 1 88 ? 5.363 2.901 -6.401 1.00 98.31 88 ILE A C 1
ATOM 725 O O . ILE A 1 88 ? 5.102 1.756 -6.775 1.00 98.31 88 ILE A O 1
ATOM 729 N N . ALA A 1 89 ? 5.250 3.281 -5.125 1.00 98.12 89 ALA A N 1
ATOM 730 C CA . ALA A 1 89 ? 4.805 2.376 -4.073 1.00 98.12 89 ALA A CA 1
ATOM 731 C C . ALA A 1 89 ? 3.413 1.813 -4.395 1.00 98.12 89 ALA A C 1
ATOM 733 O O . ALA A 1 89 ? 3.226 0.598 -4.418 1.00 98.12 89 ALA A O 1
ATOM 734 N N . ASN A 1 90 ? 2.449 2.672 -4.732 1.00 98.38 90 ASN A N 1
ATOM 735 C CA . ASN A 1 90 ? 1.086 2.247 -5.047 1.00 98.38 90 ASN A CA 1
ATOM 736 C C . ASN A 1 90 ? 1.028 1.332 -6.288 1.00 98.38 90 ASN A C 1
ATOM 738 O O . ASN A 1 90 ? 0.328 0.316 -6.277 1.00 98.38 90 ASN A O 1
ATOM 742 N N . LEU A 1 91 ? 1.797 1.634 -7.338 1.00 98.56 91 LEU A N 1
ATOM 743 C CA . LEU A 1 91 ? 1.909 0.792 -8.535 1.00 98.56 91 LEU A CA 1
ATOM 744 C C . LEU A 1 91 ? 2.467 -0.600 -8.209 1.00 98.56 91 LEU A C 1
ATOM 746 O O . LEU A 1 91 ? 1.946 -1.597 -8.708 1.00 98.56 91 LEU A O 1
ATOM 750 N N . ILE A 1 92 ? 3.486 -0.696 -7.351 1.00 98.56 92 ILE A N 1
ATOM 751 C CA . ILE A 1 92 ? 4.057 -1.989 -6.947 1.00 98.56 92 ILE A CA 1
ATOM 752 C C . ILE A 1 92 ? 3.074 -2.772 -6.068 1.00 98.56 92 ILE A C 1
ATOM 754 O O . ILE A 1 92 ? 2.810 -3.945 -6.338 1.00 98.56 92 ILE A O 1
ATOM 758 N N . LEU A 1 93 ? 2.481 -2.132 -5.054 1.00 97.75 93 LEU A N 1
ATOM 759 C CA . LEU A 1 93 ? 1.558 -2.786 -4.117 1.00 97.75 93 LEU A CA 1
ATOM 760 C C . LEU A 1 93 ? 0.301 -3.333 -4.812 1.00 97.75 93 LEU A C 1
ATOM 762 O O . LEU A 1 93 ? -0.199 -4.401 -4.444 1.00 97.75 93 LEU A O 1
ATOM 766 N N . THR A 1 94 ? -0.179 -2.657 -5.857 1.00 97.31 94 THR A N 1
ATOM 767 C CA . THR A 1 94 ? -1.356 -3.083 -6.637 1.00 97.31 94 THR A CA 1
ATOM 768 C C . THR A 1 94 ? -1.026 -4.040 -7.788 1.00 97.31 94 THR A C 1
ATOM 770 O O . THR A 1 94 ? -1.911 -4.748 -8.278 1.00 97.31 94 THR A O 1
ATOM 773 N N . SER A 1 95 ? 0.239 -4.125 -8.203 1.00 97.69 95 SER A N 1
ATOM 774 C CA . SER A 1 95 ? 0.671 -4.985 -9.305 1.00 97.69 95 SER A CA 1
ATOM 775 C C . SER A 1 95 ? 0.608 -6.474 -8.948 1.00 97.69 95 SER A C 1
ATOM 777 O O . SER A 1 95 ? 0.910 -6.892 -7.831 1.00 97.69 95 SER A O 1
ATOM 779 N N . GLN A 1 96 ? 0.232 -7.298 -9.927 1.00 96.88 96 GLN A N 1
ATOM 780 C CA . GLN A 1 96 ? 0.254 -8.765 -9.824 1.00 96.88 96 GLN A CA 1
ATOM 781 C C . GLN A 1 96 ? 1.628 -9.359 -10.159 1.00 96.88 96 GLN A C 1
ATOM 783 O O . GLN A 1 96 ? 1.851 -10.551 -9.969 1.00 96.88 96 GLN A O 1
ATOM 788 N N . ALA A 1 97 ? 2.549 -8.544 -10.681 1.00 97.94 97 AL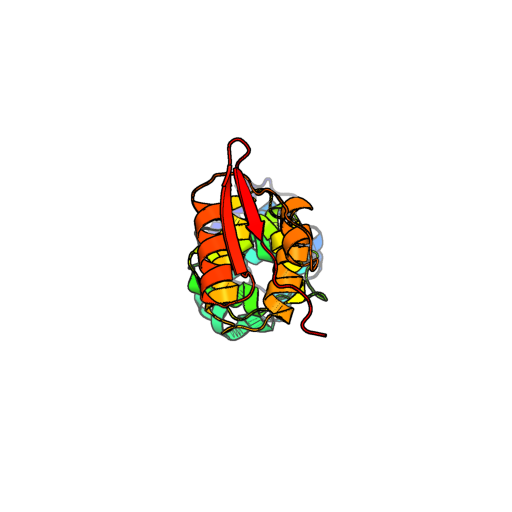A A N 1
ATOM 789 C CA . ALA A 1 97 ? 3.890 -8.991 -11.032 1.00 97.94 97 ALA A CA 1
ATOM 790 C C . ALA A 1 97 ? 4.799 -9.145 -9.804 1.00 97.94 97 ALA A C 1
ATOM 792 O O . ALA A 1 97 ? 5.804 -9.846 -9.894 1.00 97.94 97 ALA A O 1
ATOM 793 N N . PHE A 1 98 ? 4.450 -8.523 -8.672 1.00 97.94 98 PHE A N 1
ATOM 794 C CA . PHE A 1 98 ? 5.187 -8.619 -7.412 1.00 97.94 98 PHE A CA 1
ATOM 795 C C . PHE A 1 98 ? 4.490 -9.572 -6.446 1.00 97.94 98 PHE A C 1
ATOM 797 O O . PHE A 1 98 ? 3.264 -9.566 -6.308 1.00 97.94 98 PHE A O 1
ATOM 804 N N . THR A 1 99 ? 5.298 -10.385 -5.779 1.00 96.56 99 THR A N 1
ATOM 805 C CA . THR A 1 99 ? 4.881 -11.277 -4.697 1.00 96.56 99 THR A CA 1
ATOM 806 C C . THR A 1 99 ? 4.523 -10.478 -3.451 1.00 96.56 99 THR A C 1
ATOM 808 O O . THR A 1 99 ? 4.842 -9.293 -3.327 1.00 96.56 99 THR A O 1
ATOM 811 N N . THR A 1 100 ? 3.846 -11.130 -2.517 1.00 95.25 100 THR A N 1
ATOM 812 C CA . THR A 1 100 ? 3.474 -10.516 -1.247 1.00 95.25 100 THR A CA 1
ATOM 813 C C . THR A 1 100 ? 4.714 -10.113 -0.437 1.00 95.25 100 THR A C 1
ATOM 815 O O . THR A 1 100 ? 4.764 -9.009 0.103 1.00 95.25 100 THR A O 1
ATOM 818 N N . GLU A 1 101 ? 5.758 -10.940 -0.449 1.00 94.12 101 GLU A N 1
ATOM 819 C CA . GLU A 1 101 ? 7.034 -10.689 0.222 1.00 94.12 101 GLU A CA 1
ATOM 820 C C . GLU A 1 101 ? 7.773 -9.489 -0.388 1.00 94.12 101 GLU A C 1
ATOM 822 O O . GLU A 1 101 ? 8.272 -8.626 0.331 1.00 94.12 101 GLU A O 1
ATOM 827 N N . GLU A 1 102 ? 7.799 -9.375 -1.718 1.00 96.69 102 GLU A N 1
ATOM 828 C CA . GLU A 1 102 ? 8.395 -8.222 -2.409 1.00 96.69 102 GLU A CA 1
ATOM 829 C C . GLU A 1 102 ? 7.671 -6.919 -2.067 1.00 96.69 102 GLU A C 1
ATOM 831 O O . GLU A 1 102 ? 8.304 -5.887 -1.846 1.00 96.69 102 GLU A O 1
ATOM 836 N N . LYS A 1 103 ? 6.341 -6.965 -1.970 1.00 97.38 103 LYS A N 1
ATOM 837 C CA . LYS A 1 103 ? 5.538 -5.810 -1.563 1.00 97.38 103 LYS A CA 1
ATOM 838 C C . LYS A 1 103 ? 5.794 -5.422 -0.108 1.00 97.38 103 LYS A C 1
ATOM 840 O O . LYS A 1 103 ? 5.891 -4.234 0.185 1.00 97.38 103 LYS A O 1
ATOM 845 N N . ALA A 1 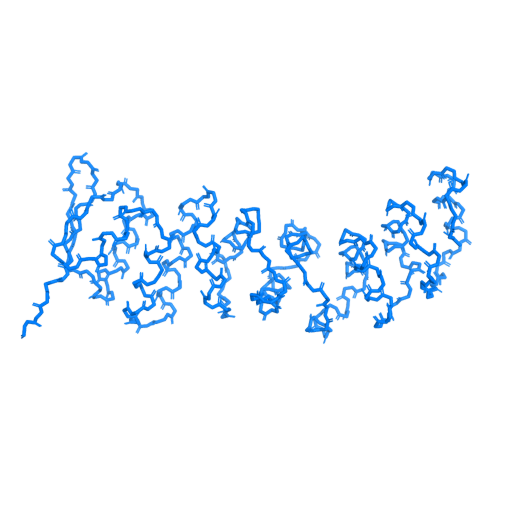104 ? 5.954 -6.395 0.788 1.00 95.56 104 ALA A N 1
ATOM 846 C CA . ALA A 1 104 ? 6.346 -6.140 2.172 1.00 95.56 104 ALA A CA 1
ATOM 847 C C . ALA A 1 104 ? 7.719 -5.452 2.255 1.00 95.56 104 ALA A C 1
ATOM 849 O O . ALA A 1 104 ? 7.880 -4.499 3.015 1.00 95.56 104 ALA A O 1
ATOM 850 N N . LEU A 1 105 ? 8.684 -5.853 1.419 1.00 95.81 105 LEU A N 1
ATOM 851 C CA . LEU A 1 105 ? 9.983 -5.180 1.350 1.00 95.81 105 LEU A CA 1
ATOM 852 C C . LEU A 1 105 ? 9.857 -3.720 0.898 1.00 95.81 105 LEU A C 1
ATOM 854 O O . LEU A 1 105 ? 10.532 -2.862 1.467 1.00 95.81 105 LEU A O 1
ATOM 858 N N . VAL A 1 106 ? 8.973 -3.401 -0.057 1.00 96.50 106 VAL A N 1
ATOM 859 C CA . VAL A 1 106 ? 8.709 -1.996 -0.430 1.00 96.50 106 VAL A CA 1
ATOM 860 C C . VAL A 1 106 ? 8.298 -1.194 0.794 1.00 96.50 106 VAL A C 1
ATOM 862 O O . VAL A 1 106 ? 8.883 -0.145 1.041 1.00 96.50 106 VAL A O 1
ATOM 865 N N . LEU A 1 107 ? 7.362 -1.713 1.596 1.00 95.31 107 LEU A N 1
ATOM 866 C CA . LEU A 1 107 ? 6.881 -1.030 2.798 1.00 95.31 107 LEU A CA 1
ATOM 867 C C . LEU A 1 107 ? 8.008 -0.681 3.776 1.00 95.31 107 LEU A C 1
ATOM 869 O O . LEU A 1 107 ? 8.033 0.429 4.300 1.00 95.31 107 LEU A O 1
ATOM 873 N N . THR A 1 108 ? 8.972 -1.586 3.969 1.00 94.38 108 THR A N 1
ATOM 874 C CA . THR A 1 108 ? 10.128 -1.347 4.855 1.00 94.38 108 THR A CA 1
ATOM 875 C C . THR A 1 108 ? 11.079 -0.247 4.368 1.00 94.38 108 THR A C 1
ATOM 877 O O . THR A 1 108 ? 11.887 0.247 5.150 1.00 94.38 108 THR A O 1
ATOM 880 N N . ASN A 1 109 ? 10.976 0.166 3.100 1.00 94.81 109 ASN A N 1
ATOM 881 C CA . ASN A 1 109 ? 11.787 1.231 2.503 1.00 94.81 109 ASN A CA 1
ATOM 882 C C . ASN A 1 109 ? 11.024 2.563 2.355 1.00 94.81 109 ASN A C 1
ATOM 884 O O . ASN A 1 109 ? 11.583 3.554 1.875 1.00 94.81 109 ASN A O 1
ATOM 888 N N . LEU A 1 110 ? 9.758 2.623 2.779 1.00 95.31 110 LEU A N 1
ATOM 889 C CA . LEU A 1 110 ? 8.981 3.862 2.796 1.00 95.31 110 LEU A CA 1
ATOM 890 C C . LEU A 1 110 ? 9.198 4.609 4.112 1.00 95.31 110 LEU A C 1
ATOM 892 O O . LEU A 1 110 ? 9.266 4.017 5.187 1.00 95.31 110 LEU A O 1
ATOM 896 N N . ASN A 1 111 ? 9.275 5.931 4.036 1.00 93.56 111 ASN A N 1
ATOM 897 C CA . ASN A 1 111 ? 9.343 6.808 5.199 1.00 93.56 111 ASN A CA 1
ATOM 898 C C . ASN A 1 111 ? 8.728 8.177 4.868 1.00 93.56 111 ASN A C 1
ATOM 900 O O . ASN A 1 111 ? 8.426 8.500 3.720 1.00 93.56 111 ASN A O 1
ATOM 904 N N . THR A 1 112 ? 8.547 9.021 5.881 1.00 92.31 112 THR A N 1
ATOM 905 C CA . THR A 1 112 ? 7.892 10.329 5.707 1.00 92.31 112 THR A CA 1
ATOM 906 C C . THR A 1 112 ? 8.679 11.324 4.845 1.00 92.31 112 THR A C 1
ATOM 908 O O . THR A 1 112 ? 8.172 12.411 4.587 1.00 92.31 112 THR A O 1
ATOM 911 N N . SER A 1 113 ? 9.921 11.015 4.448 1.00 92.69 113 SER A N 1
ATOM 912 C CA . SER A 1 113 ? 10.721 11.871 3.561 1.00 92.69 113 SER A CA 1
ATOM 913 C C . SER A 1 113 ? 10.582 11.525 2.079 1.00 92.69 113 SER A C 1
ATOM 915 O O . SER A 1 113 ? 10.836 12.396 1.252 1.00 92.69 113 SER A O 1
ATOM 917 N N . ASN A 1 114 ? 10.167 10.297 1.740 1.00 93.50 114 ASN A N 1
ATOM 918 C CA . ASN A 1 114 ? 10.047 9.851 0.349 1.00 93.50 114 ASN A CA 1
ATOM 919 C C . ASN A 1 114 ? 8.599 9.642 -0.116 1.00 93.50 114 ASN A C 1
ATOM 921 O O . ASN A 1 114 ? 8.353 9.650 -1.316 1.00 93.50 114 ASN A O 1
ATOM 925 N N . VAL A 1 115 ? 7.636 9.509 0.799 1.00 95.38 115 VAL A N 1
ATOM 926 C CA . VAL A 1 115 ? 6.231 9.252 0.459 1.00 95.38 115 VAL A CA 1
ATOM 927 C C . VAL A 1 115 ? 5.302 10.241 1.149 1.00 95.38 115 VAL A C 1
ATOM 929 O O . VAL A 1 115 ? 5.373 10.441 2.363 1.00 95.38 115 VAL A O 1
ATOM 932 N N . THR A 1 116 ? 4.347 10.771 0.382 1.00 95.62 116 THR A N 1
ATOM 933 C CA . THR A 1 116 ? 3.140 11.404 0.929 1.00 95.62 116 THR A CA 1
ATOM 934 C C . THR A 1 116 ? 1.984 10.408 0.909 1.00 95.62 116 THR A C 1
ATOM 936 O O . THR A 1 116 ? 1.651 9.854 -0.137 1.00 95.62 116 THR A O 1
ATOM 939 N N . MET A 1 117 ? 1.342 10.166 2.056 1.00 97.06 117 MET A N 1
ATOM 940 C CA . MET A 1 117 ? 0.223 9.224 2.110 1.00 97.06 117 MET A CA 1
ATOM 941 C C . MET A 1 117 ? -0.965 9.733 1.282 1.00 97.06 117 MET A C 1
ATOM 943 O O . MET A 1 117 ? -1.438 10.855 1.462 1.00 97.06 117 MET A O 1
ATOM 947 N N . THR A 1 118 ? -1.472 8.883 0.392 1.00 97.38 118 THR A N 1
ATOM 948 C CA . THR A 1 118 ? -2.716 9.100 -0.356 1.00 97.38 118 THR A CA 1
ATOM 949 C C . THR A 1 118 ? -3.728 8.025 0.024 1.00 97.38 118 THR A C 1
ATOM 951 O O . THR A 1 118 ? -3.351 6.964 0.516 1.00 97.38 118 THR A O 1
ATOM 954 N N . GLN A 1 119 ? -5.019 8.255 -0.228 1.00 97.69 119 GLN A N 1
ATOM 955 C CA . GLN A 1 119 ? -6.045 7.250 0.072 1.00 97.69 119 GLN A CA 1
ATOM 956 C C . GLN A 1 119 ? -5.828 5.937 -0.704 1.00 97.69 119 GLN A C 1
ATOM 958 O O . GLN A 1 119 ? -5.949 4.865 -0.125 1.00 97.69 119 GLN A O 1
ATOM 963 N N . SER A 1 120 ? -5.436 6.003 -1.985 1.00 97.88 120 SER A N 1
ATOM 964 C CA . SER A 1 120 ? -5.152 4.793 -2.776 1.00 97.88 120 SER A CA 1
ATOM 965 C C . SER A 1 120 ? -3.978 3.998 -2.208 1.00 97.88 120 SER A C 1
ATOM 967 O O . SER A 1 120 ? -4.023 2.767 -2.165 1.00 97.88 120 SER A O 1
ATOM 969 N N . LEU A 1 121 ? -2.920 4.695 -1.786 1.00 98.12 121 LEU A N 1
ATOM 970 C CA . LEU A 1 121 ? -1.764 4.050 -1.185 1.00 98.12 121 LEU A CA 1
ATOM 971 C C . LEU A 1 121 ? -2.135 3.444 0.174 1.00 98.12 121 LEU A C 1
ATOM 973 O O . LEU A 1 121 ? -1.822 2.283 0.423 1.00 98.12 121 LEU A O 1
ATOM 977 N N . ALA A 1 122 ? -2.875 4.182 1.005 1.00 98.19 122 ALA A N 1
ATOM 978 C CA . ALA A 1 122 ? -3.398 3.714 2.285 1.00 98.19 122 ALA A CA 1
ATOM 979 C C . ALA A 1 122 ? -4.235 2.432 2.141 1.00 98.19 122 ALA A C 1
ATOM 981 O O . ALA A 1 122 ? -4.004 1.464 2.860 1.00 98.19 122 ALA A O 1
ATOM 982 N N . ASP A 1 123 ? -5.145 2.381 1.166 1.00 98.31 123 ASP A N 1
ATOM 983 C CA . ASP A 1 123 ? -5.968 1.197 0.897 1.00 98.31 123 ASP A CA 1
ATOM 984 C C . ASP A 1 123 ? -5.129 -0.016 0.467 1.00 98.31 123 ASP A C 1
ATOM 986 O O . ASP A 1 123 ? -5.390 -1.151 0.890 1.00 98.31 123 ASP A O 1
ATOM 990 N N . SER A 1 124 ? -4.093 0.220 -0.342 1.00 97.50 124 SER A N 1
ATOM 991 C CA . SER A 1 124 ? -3.151 -0.816 -0.780 1.00 97.50 124 SER A CA 1
ATOM 992 C C . SER A 1 124 ? -2.311 -1.346 0.384 1.00 97.50 124 SER A C 1
ATOM 994 O O . SER A 1 124 ? -2.154 -2.558 0.528 1.00 97.50 124 SER A O 1
ATOM 996 N N . ILE A 1 125 ? -1.830 -0.453 1.252 1.00 97.06 125 ILE A N 1
ATOM 997 C CA . ILE A 1 125 ? -1.089 -0.794 2.471 1.00 97.06 125 ILE A CA 1
ATOM 998 C C . ILE A 1 125 ? -1.966 -1.599 3.422 1.00 97.06 125 ILE A C 1
ATOM 1000 O O . ILE A 1 125 ? -1.565 -2.679 3.846 1.00 97.06 125 ILE A O 1
ATOM 1004 N N . CYS A 1 126 ? -3.169 -1.111 3.740 1.00 96.44 126 CYS A N 1
ATOM 1005 C CA . CYS A 1 126 ? -4.068 -1.811 4.649 1.00 96.44 126 CYS A CA 1
ATOM 1006 C C . CYS A 1 126 ? -4.402 -3.203 4.119 1.00 96.44 126 CYS A C 1
ATOM 1008 O O . CYS A 1 126 ? -4.387 -4.152 4.888 1.00 96.44 126 CYS A O 1
ATOM 1010 N N . THR A 1 127 ? -4.623 -3.348 2.810 1.00 96.00 127 THR A N 1
ATOM 1011 C CA . THR A 1 127 ? -4.861 -4.659 2.190 1.00 96.00 127 THR A CA 1
ATOM 1012 C C . THR A 1 127 ? -3.671 -5.608 2.338 1.00 96.00 127 THR A C 1
ATOM 1014 O O . THR A 1 127 ? -3.879 -6.786 2.606 1.00 96.00 127 THR A O 1
ATOM 1017 N N . LEU A 1 128 ? -2.438 -5.121 2.186 1.00 95.81 128 LEU A N 1
ATOM 1018 C CA . LEU A 1 128 ? -1.238 -5.940 2.373 1.00 95.81 128 LEU A CA 1
ATOM 1019 C C . LEU A 1 128 ? -1.046 -6.354 3.841 1.00 95.81 128 LEU A C 1
ATOM 1021 O O . LEU A 1 128 ? -0.750 -7.512 4.130 1.00 95.81 128 LEU A O 1
ATOM 1025 N N . LEU A 1 129 ? -1.262 -5.425 4.771 1.00 94.19 129 LEU A N 1
ATOM 1026 C CA . LEU A 1 129 ? -1.087 -5.655 6.208 1.00 94.19 129 LEU A CA 1
ATOM 1027 C C . LEU A 1 129 ? -2.174 -6.549 6.831 1.00 94.19 129 LEU A C 1
ATOM 1029 O O . LEU A 1 129 ? -2.020 -6.985 7.969 1.00 94.19 129 LEU A O 1
ATOM 1033 N N . GLU A 1 130 ? -3.261 -6.856 6.114 1.00 90.50 130 GLU A N 1
ATOM 1034 C CA . GLU A 1 130 ? -4.218 -7.886 6.548 1.00 90.50 130 GLU A CA 1
ATOM 1035 C C . GLU A 1 130 ? -3.626 -9.299 6.494 1.00 90.50 130 GLU A C 1
ATOM 1037 O O . GLU A 1 130 ? -4.077 -10.178 7.230 1.00 90.50 130 GLU A O 1
ATOM 1042 N N . THR A 1 131 ? -2.652 -9.531 5.612 1.00 86.81 131 THR A N 1
ATOM 1043 C CA . THR A 1 131 ? -2.052 -10.855 5.400 1.00 86.81 131 THR A CA 1
ATOM 1044 C C . THR A 1 131 ? -0.604 -10.929 5.853 1.00 86.81 131 THR A C 1
ATOM 1046 O O . THR A 1 131 ? -0.150 -12.010 6.212 1.00 86.81 131 THR A O 1
ATOM 1049 N N . GLU A 1 132 ? 0.102 -9.798 5.883 1.00 87.38 132 GLU A N 1
ATOM 1050 C CA . GLU A 1 132 ? 1.521 -9.746 6.221 1.00 87.38 132 GLU A CA 1
ATOM 1051 C C . GLU A 1 132 ? 1.802 -8.970 7.501 1.00 87.38 132 GLU A C 1
ATOM 1053 O O . GLU A 1 132 ? 1.341 -7.847 7.707 1.00 87.38 132 GLU A O 1
ATOM 1058 N N . CYS A 1 133 ? 2.643 -9.562 8.345 1.00 80.75 133 CYS A N 1
ATOM 1059 C CA . CYS A 1 133 ? 3.220 -8.888 9.497 1.00 80.75 133 CYS A CA 1
ATOM 1060 C C . CYS A 1 133 ? 4.528 -8.217 9.071 1.00 80.75 133 CYS A C 1
ATOM 1062 O O . CYS A 1 133 ? 5.518 -8.897 8.810 1.00 80.75 133 CYS A O 1
ATOM 1064 N N . VAL A 1 134 ? 4.525 -6.885 9.012 1.00 84.69 134 VAL A N 1
ATOM 1065 C CA . VAL A 1 134 ? 5.695 -6.088 8.634 1.00 84.69 134 VAL A CA 1
ATOM 1066 C C . VAL A 1 134 ? 5.964 -5.058 9.722 1.00 84.69 134 VAL A C 1
ATOM 1068 O O . VAL A 1 134 ? 5.096 -4.244 10.039 1.00 84.69 134 VAL A O 1
ATOM 1071 N N . GLU A 1 135 ? 7.170 -5.084 10.292 1.00 80.94 135 GLU A N 1
ATOM 1072 C CA . GLU A 1 135 ? 7.645 -3.979 11.123 1.00 80.94 135 GLU A CA 1
ATOM 1073 C C . GLU A 1 135 ? 7.986 -2.793 10.215 1.00 80.94 135 GLU A C 1
ATOM 1075 O O . GLU A 1 135 ? 8.702 -2.924 9.224 1.00 80.94 135 GLU A O 1
ATOM 1080 N N . TRP A 1 136 ? 7.404 -1.642 10.526 1.00 85.06 136 TRP A N 1
ATOM 1081 C CA . TRP A 1 136 ? 7.254 -0.525 9.602 1.00 85.06 136 TRP A CA 1
ATOM 1082 C C . TRP A 1 136 ? 7.330 0.811 10.377 1.00 85.06 136 TRP A C 1
ATOM 1084 O O . TRP A 1 136 ? 7.063 0.853 11.580 1.00 85.06 136 TRP A O 1
ATOM 1094 N N . ASP A 1 137 ? 7.597 1.931 9.687 1.00 90.50 137 ASP A N 1
ATOM 1095 C CA . ASP A 1 137 ? 7.487 3.311 10.211 1.00 90.50 137 ASP A CA 1
ATOM 1096 C C . ASP A 1 137 ? 6.128 3.655 10.878 1.00 90.50 137 ASP A C 1
ATOM 1098 O O . ASP A 1 137 ? 5.132 3.998 10.235 1.00 90.50 137 ASP A O 1
ATOM 1102 N N . PHE A 1 138 ? 6.059 3.621 12.205 1.00 91.75 138 PHE A N 1
ATOM 1103 C CA . PHE A 1 138 ? 4.787 3.790 12.918 1.00 91.75 138 PHE A CA 1
ATOM 1104 C C . PHE A 1 138 ? 4.009 5.079 12.566 1.00 91.75 138 PHE A C 1
ATOM 1106 O O . PHE A 1 138 ? 2.778 5.100 12.632 1.00 91.75 138 PHE A O 1
ATOM 1113 N N . SER A 1 139 ? 4.691 6.149 12.143 1.00 94.19 139 SER A N 1
ATOM 1114 C CA . SER A 1 139 ? 4.028 7.392 11.732 1.00 94.19 139 SER A CA 1
ATOM 1115 C C . SER A 1 139 ? 3.260 7.219 10.428 1.00 94.19 139 SER A C 1
ATOM 1117 O O . SER A 1 139 ? 2.108 7.650 10.341 1.00 94.19 139 SER A O 1
ATOM 1119 N N . LEU A 1 140 ? 3.852 6.565 9.428 1.00 95.56 140 LEU A N 1
ATOM 1120 C CA . LEU A 1 140 ? 3.151 6.275 8.181 1.00 95.56 140 LEU A CA 1
ATOM 1121 C C . LEU A 1 140 ? 2.032 5.238 8.364 1.00 95.56 140 LEU A C 1
ATOM 1123 O O . LEU A 1 140 ? 1.007 5.351 7.695 1.00 95.56 140 LEU A O 1
ATOM 1127 N N . LEU A 1 141 ? 2.164 4.283 9.295 1.00 95.25 141 LEU A N 1
ATOM 1128 C CA . LEU A 1 141 ? 1.091 3.320 9.593 1.00 95.25 141 LEU A CA 1
ATOM 1129 C C . LEU A 1 141 ? -0.182 4.045 10.053 1.00 95.25 141 LEU A C 1
ATOM 1131 O O . LEU A 1 141 ? -1.275 3.777 9.558 1.00 95.25 141 LEU A O 1
ATOM 1135 N N . LYS A 1 142 ? -0.037 5.013 10.963 1.00 95.69 142 LYS A N 1
ATOM 1136 C CA . LYS A 1 142 ? -1.151 5.853 11.431 1.00 95.69 142 LYS A CA 1
ATOM 1137 C C . LYS A 1 142 ? -1.771 6.681 10.304 1.00 95.69 142 LYS A C 1
ATOM 1139 O O . LYS A 1 142 ? -2.993 6.816 10.231 1.00 95.69 142 LYS A O 1
ATOM 1144 N N . GLN A 1 143 ? -0.948 7.206 9.394 1.00 96.81 143 GLN A N 1
ATOM 1145 C CA . GLN A 1 143 ? -1.455 7.909 8.213 1.00 96.81 143 GLN A CA 1
ATOM 1146 C C . GLN A 1 143 ? -2.261 6.968 7.309 1.00 96.81 143 GLN A C 1
ATOM 1148 O O . GLN A 1 143 ? -3.364 7.326 6.908 1.00 96.81 143 GLN A O 1
ATOM 1153 N N . ALA A 1 144 ? -1.772 5.751 7.054 1.00 97.38 144 ALA A N 1
ATOM 1154 C CA . ALA A 1 144 ? -2.498 4.761 6.259 1.00 97.38 144 ALA A CA 1
ATOM 1155 C C . ALA A 1 144 ? -3.853 4.408 6.898 1.00 97.38 144 ALA A C 1
ATOM 1157 O O . ALA A 1 144 ? -4.884 4.491 6.240 1.00 97.38 144 ALA A O 1
ATOM 1158 N N . ILE A 1 145 ? -3.875 4.118 8.202 1.00 96.88 145 ILE A N 1
ATOM 1159 C CA . ILE A 1 145 ? -5.109 3.829 8.952 1.00 96.88 145 ILE A CA 1
ATOM 1160 C C . ILE A 1 145 ? -6.124 4.973 8.842 1.00 96.88 145 ILE A C 1
ATOM 1162 O O . ILE A 1 145 ? -7.306 4.720 8.624 1.00 96.88 145 ILE A O 1
ATOM 1166 N N . SER A 1 146 ? -5.674 6.222 8.990 1.00 97.06 146 SER A N 1
ATOM 1167 C CA . SER A 1 146 ? -6.576 7.381 8.989 1.00 97.06 146 SER A CA 1
ATOM 1168 C C . SER A 1 146 ? -7.097 7.760 7.599 1.00 97.06 146 SER A C 1
ATOM 1170 O O . SER A 1 146 ? -8.173 8.348 7.494 1.00 97.06 146 SER A O 1
ATOM 1172 N N . MET A 1 147 ? -6.362 7.430 6.532 1.00 97.44 147 MET A N 1
ATOM 1173 C CA . MET A 1 147 ? -6.739 7.753 5.150 1.00 97.44 147 MET A CA 1
ATOM 1174 C C . MET A 1 147 ? -7.445 6.614 4.408 1.00 97.44 147 MET A C 1
ATOM 1176 O O . MET A 1 147 ? -8.048 6.872 3.360 1.00 97.44 147 MET A O 1
ATOM 1180 N N . ALA A 1 148 ? -7.384 5.385 4.928 1.00 97.38 148 ALA A N 1
ATOM 1181 C CA . ALA A 1 148 ? -8.025 4.222 4.331 1.00 97.38 148 ALA A CA 1
ATOM 1182 C C . ALA A 1 148 ? -9.534 4.447 4.142 1.00 97.38 148 ALA A C 1
ATOM 1184 O O . ALA A 1 148 ? -10.247 4.891 5.044 1.00 97.38 148 ALA A O 1
ATOM 1185 N N . SER A 1 149 ? -10.036 4.116 2.955 1.00 97.19 149 SER A N 1
ATOM 1186 C CA . SER A 1 149 ? -11.460 4.202 2.625 1.00 97.19 149 SER A CA 1
ATOM 1187 C C . SER A 1 149 ? -12.269 3.076 3.273 1.00 97.19 149 SER A C 1
ATOM 1189 O O . SER A 1 149 ? -13.460 3.238 3.550 1.00 97.19 149 SER A O 1
ATOM 1191 N N . ASN A 1 150 ? -11.625 1.937 3.545 1.00 97.06 150 ASN A N 1
ATOM 1192 C CA . ASN A 1 150 ? -12.239 0.786 4.192 1.00 97.06 150 ASN A CA 1
ATOM 1193 C C . ASN A 1 150 ? -11.887 0.737 5.687 1.00 97.06 150 ASN A C 1
ATOM 1195 O O . ASN A 1 150 ? -10.823 0.253 6.082 1.00 97.06 150 ASN A O 1
ATOM 1199 N N . LEU A 1 151 ? -12.827 1.198 6.513 1.00 96.25 151 LEU A N 1
ATOM 1200 C CA . LEU A 1 151 ? -12.685 1.225 7.967 1.00 96.25 151 LEU A CA 1
ATOM 1201 C C . LEU A 1 151 ? -12.479 -0.175 8.574 1.00 96.25 151 LEU A C 1
ATOM 1203 O O . LEU A 1 151 ? -11.671 -0.321 9.487 1.00 96.25 151 LEU A O 1
ATOM 1207 N N . ASP A 1 152 ? -13.153 -1.206 8.059 1.00 97.00 152 ASP A N 1
ATOM 1208 C CA . ASP A 1 152 ? -13.034 -2.571 8.586 1.00 97.00 152 ASP A CA 1
ATOM 1209 C C . ASP A 1 152 ? -11.607 -3.109 8.406 1.00 97.00 152 ASP A C 1
ATOM 1211 O O . ASP A 1 152 ? -11.035 -3.671 9.343 1.00 97.00 152 ASP A O 1
ATOM 1215 N N . LYS A 1 153 ? -10.990 -2.860 7.243 1.00 96.50 153 LYS A N 1
ATOM 1216 C CA . LYS A 1 153 ? -9.580 -3.206 6.996 1.00 96.50 153 LYS A CA 1
ATOM 1217 C C . LYS A 1 153 ? -8.641 -2.439 7.921 1.00 96.50 153 LYS A C 1
ATOM 1219 O O . LYS A 1 153 ? -7.739 -3.033 8.504 1.00 96.50 153 LYS A O 1
ATOM 1224 N N . ALA A 1 154 ? -8.863 -1.136 8.097 1.00 97.06 154 ALA A N 1
ATOM 1225 C CA . ALA A 1 154 ? -8.053 -0.320 9.000 1.00 97.06 154 ALA A CA 1
ATOM 1226 C C . ALA A 1 154 ? -8.121 -0.839 10.450 1.00 97.06 154 ALA A C 1
ATOM 1228 O O . ALA A 1 154 ? -7.094 -0.979 11.117 1.00 97.06 154 ALA A O 1
ATOM 1229 N N . ILE A 1 155 ? -9.315 -1.210 10.923 1.00 97.44 155 ILE A N 1
ATOM 1230 C CA . ILE A 1 155 ? -9.507 -1.819 12.246 1.00 97.44 155 ILE A CA 1
ATOM 1231 C C . ILE A 1 155 ? -8.810 -3.178 12.332 1.00 97.44 155 ILE A C 1
ATOM 1233 O O . ILE A 1 155 ? -8.186 -3.480 13.351 1.00 97.44 155 ILE A O 1
ATOM 1237 N N . HIS A 1 156 ? -8.88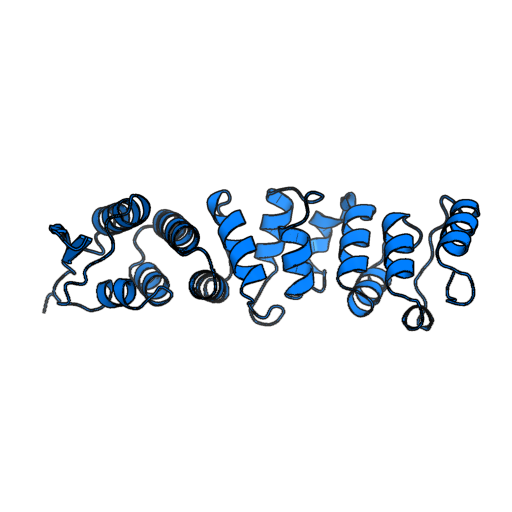2 -3.993 11.281 1.00 96.75 156 HIS A N 1
ATOM 1238 C CA . HIS A 1 156 ? -8.205 -5.284 11.245 1.00 96.75 156 HIS A CA 1
ATOM 1239 C C . HIS A 1 156 ? -6.683 -5.131 11.373 1.00 96.75 156 HIS A C 1
ATOM 1241 O O . HIS A 1 156 ? -6.071 -5.787 12.217 1.00 96.75 156 HIS A O 1
ATOM 1247 N N . VAL A 1 157 ? -6.086 -4.188 10.641 1.00 95.38 157 VAL A N 1
ATOM 1248 C CA . VAL A 1 157 ? -4.658 -3.852 10.754 1.00 95.38 157 VAL A CA 1
ATOM 1249 C C . VAL A 1 157 ? -4.299 -3.398 12.171 1.00 95.38 157 VAL A C 1
ATOM 1251 O O . VAL A 1 157 ? -3.286 -3.838 12.718 1.00 95.38 157 VAL A O 1
ATOM 1254 N N . ILE A 1 158 ? -5.137 -2.582 12.820 1.00 95.19 158 ILE A N 1
ATOM 1255 C CA . ILE A 1 158 ? -4.942 -2.201 14.229 1.00 95.19 158 ILE A CA 1
ATOM 1256 C C . ILE A 1 158 ? -4.944 -3.431 15.134 1.00 95.19 158 ILE A C 1
ATOM 1258 O O . ILE A 1 158 ? -4.055 -3.567 15.972 1.00 95.19 158 ILE A O 1
ATOM 1262 N N . ILE A 1 159 ? -5.908 -4.341 14.976 1.00 95.38 159 ILE A N 1
ATOM 1263 C CA . ILE A 1 159 ? -5.991 -5.570 15.778 1.00 95.38 159 ILE A CA 1
ATOM 1264 C C . ILE A 1 159 ? -4.691 -6.371 15.666 1.00 95.38 159 ILE A C 1
ATOM 1266 O O . ILE A 1 159 ? -4.128 -6.751 16.695 1.00 95.38 159 ILE A O 1
ATOM 1270 N N . LEU A 1 160 ? -4.195 -6.584 14.444 1.00 93.81 160 LEU A N 1
ATOM 1271 C CA . LEU A 1 160 ? -2.948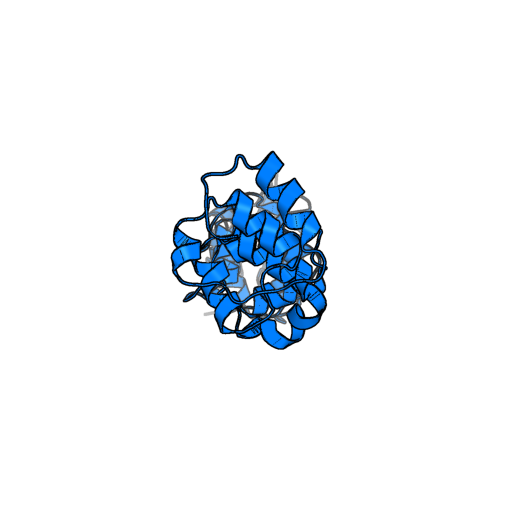 -7.310 14.186 1.00 93.81 160 LEU A CA 1
ATOM 1272 C C . LEU A 1 160 ? -1.737 -6.583 14.791 1.00 93.81 160 LEU A C 1
ATOM 1274 O O . LEU A 1 160 ? -0.920 -7.198 15.478 1.00 93.81 160 LEU A O 1
ATOM 1278 N N . THR A 1 161 ? -1.676 -5.260 14.640 1.00 92.69 161 THR A N 1
ATOM 1279 C CA . THR A 1 161 ? -0.599 -4.425 15.195 1.00 92.69 161 THR A CA 1
ATOM 1280 C C . THR A 1 161 ? -0.566 -4.492 16.725 1.00 92.69 161 THR A C 1
ATOM 1282 O O . THR A 1 161 ? 0.498 -4.647 17.326 1.00 92.69 161 THR A O 1
ATOM 1285 N N . ILE A 1 162 ? -1.723 -4.419 17.391 1.00 92.56 162 ILE A N 1
ATOM 1286 C CA . ILE A 1 162 ? -1.822 -4.531 18.856 1.00 92.56 162 ILE A CA 1
ATOM 1287 C C . ILE A 1 162 ? -1.357 -5.912 19.32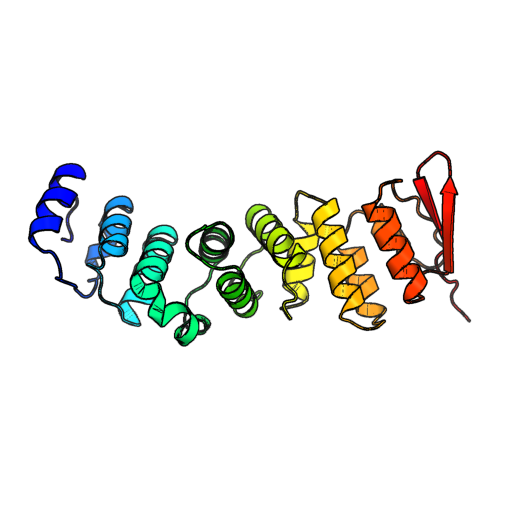1 1.00 92.56 162 ILE A C 1
ATOM 1289 O O . ILE A 1 162 ? -0.671 -6.025 20.339 1.00 92.56 162 ILE A O 1
ATOM 1293 N N . GLN A 1 163 ? -1.719 -6.960 18.580 1.00 91.44 163 GLN A N 1
ATOM 1294 C CA . GLN A 1 163 ? -1.347 -8.333 18.913 1.00 91.44 163 GLN A CA 1
ATOM 1295 C C . GLN A 1 163 ? 0.165 -8.561 18.890 1.00 91.44 163 GLN A C 1
ATOM 1297 O O . GLN A 1 163 ? 0.682 -9.295 19.735 1.00 91.44 163 GLN A O 1
ATOM 1302 N N . GLN A 1 164 ? 0.861 -7.891 17.974 1.00 87.50 164 GLN A N 1
ATOM 1303 C CA . GLN A 1 164 ? 2.317 -7.945 17.833 1.00 87.50 164 GLN A CA 1
ATOM 1304 C C . GLN A 1 164 ? 3.046 -7.101 18.894 1.00 87.50 164 GLN A C 1
ATOM 1306 O O . GLN A 1 164 ? 4.121 -7.476 19.346 1.00 87.50 164 GLN A O 1
ATOM 1311 N N . ASN A 1 165 ? 2.448 -5.997 19.359 1.00 81.44 165 ASN A N 1
ATOM 1312 C CA . ASN A 1 165 ? 3.088 -5.031 20.269 1.00 81.44 165 ASN A CA 1
ATOM 1313 C C . ASN A 1 165 ? 2.827 -5.271 21.775 1.00 81.44 165 ASN A C 1
ATOM 1315 O O . ASN A 1 165 ? 2.970 -4.354 22.588 1.00 81.44 165 ASN A O 1
ATOM 1319 N N . HIS A 1 166 ? 2.431 -6.491 22.161 1.00 68.00 166 HIS A N 1
ATOM 1320 C CA . HIS A 1 166 ? 2.414 -7.015 23.540 1.00 68.00 166 HIS A CA 1
ATOM 1321 C C . HIS A 1 166 ? 2.037 -6.019 24.670 1.00 68.00 166 HIS A C 1
ATOM 1323 O O . HIS A 1 166 ? 2.742 -5.928 25.674 1.00 68.00 166 HIS A O 1
ATOM 1329 N N . ASN A 1 167 ? 0.896 -5.326 24.569 1.00 69.44 167 ASN A N 1
ATOM 1330 C CA . ASN A 1 167 ? 0.345 -4.407 25.594 1.00 69.44 167 ASN A CA 1
ATOM 1331 C C . ASN A 1 167 ? 0.947 -3.000 25.687 1.00 69.44 167 ASN A C 1
ATOM 1333 O O . ASN A 1 167 ? 0.779 -2.342 26.717 1.00 69.44 167 ASN A O 1
ATOM 1337 N N . ASN A 1 168 ? 1.592 -2.473 24.648 1.00 88.25 168 ASN A N 1
ATOM 1338 C CA . ASN A 1 168 ? 1.946 -1.055 24.670 1.00 88.25 168 ASN A CA 1
ATOM 1339 C C . ASN A 1 168 ? 0.684 -0.167 24.576 1.00 88.25 168 ASN A C 1
ATOM 1341 O O . ASN A 1 168 ? 0.152 0.086 23.496 1.00 88.25 168 ASN A O 1
ATOM 1345 N N . HIS A 1 169 ? 0.198 0.322 25.723 1.00 90.88 169 HIS A N 1
ATOM 1346 C CA . HIS A 1 169 ? -0.978 1.197 25.799 1.00 90.88 169 HIS A CA 1
ATOM 1347 C C . HIS A 1 169 ? -0.792 2.517 25.036 1.00 90.88 169 HIS A C 1
ATOM 1349 O O . HIS A 1 169 ? -1.780 3.063 24.546 1.00 90.88 169 HIS A O 1
ATOM 1355 N N . THR A 1 170 ? 0.438 3.023 24.909 1.00 92.56 170 THR A N 1
ATOM 1356 C CA . THR A 1 170 ? 0.727 4.218 24.102 1.00 92.56 170 THR A CA 1
ATOM 1357 C C . THR A 1 170 ? 0.467 3.923 22.629 1.00 92.56 170 THR A C 1
ATOM 1359 O O . THR A 1 170 ? -0.296 4.642 21.994 1.00 92.56 170 THR A O 1
ATOM 1362 N N . THR A 1 171 ? 0.980 2.801 22.117 1.00 92.38 171 THR A N 1
ATOM 1363 C CA . THR A 1 171 ? 0.714 2.339 20.745 1.00 92.38 171 THR A CA 1
ATOM 1364 C C . THR A 1 171 ? -0.781 2.149 20.496 1.00 92.38 171 THR A C 1
ATOM 1366 O O . THR A 1 171 ? -1.299 2.650 19.504 1.00 92.38 171 THR A O 1
ATOM 1369 N N . ILE A 1 172 ? -1.497 1.481 21.410 1.00 94.69 172 ILE A N 1
ATOM 1370 C CA . ILE A 1 172 ? -2.955 1.293 21.293 1.00 94.69 172 ILE A CA 1
ATOM 1371 C C . ILE A 1 172 ? -3.677 2.645 21.219 1.00 94.69 172 ILE A C 1
ATOM 1373 O O . ILE A 1 172 ? -4.564 2.817 20.389 1.00 94.69 172 ILE A O 1
ATOM 1377 N N . THR A 1 173 ? -3.288 3.601 22.066 1.00 95.06 173 THR A N 1
ATOM 1378 C CA . THR A 1 173 ? -3.880 4.947 22.095 1.00 95.06 173 THR A CA 1
ATOM 1379 C C . THR A 1 173 ? -3.697 5.653 20.758 1.00 95.06 173 THR A C 1
ATOM 1381 O O . THR A 1 173 ? -4.679 6.064 20.152 1.00 95.06 173 THR A O 1
ATOM 1384 N N . GLU A 1 174 ? -2.468 5.711 20.244 1.00 95.44 174 GLU A N 1
ATOM 1385 C CA . GLU A 1 174 ? -2.187 6.406 18.985 1.00 95.44 174 GLU A CA 1
ATOM 1386 C C . GLU A 1 174 ? -2.865 5.750 17.768 1.00 95.44 174 GLU A C 1
ATOM 1388 O O . GLU A 1 174 ? -3.266 6.443 16.831 1.00 95.44 174 GLU A O 1
ATOM 1393 N N . LEU A 1 175 ? -3.033 4.422 17.780 1.00 95.62 175 LEU A N 1
ATOM 1394 C CA . LEU A 1 175 ? -3.782 3.701 16.747 1.00 95.62 175 LEU A CA 1
ATOM 1395 C C . LEU A 1 175 ? -5.280 4.035 16.792 1.00 95.62 175 LEU A C 1
ATOM 1397 O O . LEU A 1 175 ? -5.877 4.302 15.753 1.00 95.62 175 LEU A O 1
ATOM 1401 N N . LEU A 1 176 ? -5.888 4.050 17.983 1.00 96.19 176 LEU A N 1
ATOM 1402 C CA . LEU A 1 176 ? -7.301 4.414 18.149 1.00 96.19 176 LEU A CA 1
ATOM 1403 C C . LEU A 1 176 ? -7.565 5.889 17.824 1.00 96.19 176 LEU A C 1
ATOM 1405 O O . LEU A 1 176 ? -8.618 6.206 17.278 1.00 96.19 176 LEU A O 1
ATOM 1409 N N . ASP A 1 177 ? -6.609 6.773 18.106 1.00 95.88 177 ASP A N 1
ATOM 1410 C CA . ASP A 1 177 ? -6.677 8.195 17.745 1.00 95.88 177 ASP A CA 1
ATOM 1411 C C . ASP A 1 177 ? -6.589 8.424 16.226 1.00 95.88 177 ASP A C 1
ATOM 1413 O O . ASP A 1 177 ? -6.984 9.480 15.737 1.00 95.88 177 ASP A O 1
ATOM 1417 N N . SER A 1 178 ? -6.101 7.433 15.474 1.00 95.88 178 SER A N 1
ATOM 1418 C CA . SER A 1 178 ? -6.055 7.466 14.006 1.00 95.88 178 SER A CA 1
ATOM 1419 C C . SER A 1 178 ? -7.383 7.045 13.356 1.00 95.88 178 SER A C 1
ATOM 1421 O O . SER A 1 178 ? -7.525 7.142 12.140 1.00 95.88 178 SER A O 1
ATOM 1423 N N . LEU A 1 179 ? -8.356 6.572 14.142 1.00 96.31 179 LEU A N 1
ATOM 1424 C CA . LEU A 1 179 ? -9.689 6.167 13.688 1.00 96.31 179 LEU A CA 1
ATOM 1425 C C . LEU A 1 179 ? -10.731 7.290 13.884 1.00 96.31 179 LEU A C 1
ATOM 1427 O O . LEU A 1 179 ? -10.471 8.274 14.580 1.00 96.31 179 LEU A O 1
ATOM 1431 N N . PRO A 1 180 ? -11.952 7.147 13.324 1.00 94.88 180 PRO A N 1
ATOM 1432 C CA . PRO A 1 180 ? -13.042 8.094 13.556 1.00 94.88 180 PRO A CA 1
ATOM 1433 C C . PRO A 1 180 ? -13.354 8.344 15.043 1.00 94.88 180 PRO A C 1
ATOM 1435 O O . PRO A 1 180 ? -13.094 7.513 15.914 1.00 94.88 180 PRO A O 1
ATOM 1438 N N . GLU A 1 181 ? -14.006 9.475 15.328 1.00 92.44 181 GLU A N 1
ATOM 1439 C CA . GLU A 1 181 ? -14.222 10.022 16.682 1.00 92.44 181 GLU A CA 1
ATOM 1440 C C . GLU A 1 181 ? -14.798 9.021 17.706 1.00 92.44 181 GLU A C 1
ATOM 1442 O O . GLU A 1 181 ? -14.500 9.090 18.901 1.00 92.44 181 GLU A O 1
ATOM 1447 N N . SER A 1 182 ? -15.632 8.074 17.266 1.00 92.12 182 SER A N 1
ATOM 1448 C CA . SER A 1 182 ? -16.199 7.033 18.130 1.00 92.12 182 SER A CA 1
ATOM 1449 C C . SER A 1 182 ? -15.124 6.175 18.806 1.00 92.12 182 SER A C 1
ATOM 1451 O O . SER A 1 182 ? -15.282 5.826 19.977 1.00 92.12 182 SER A O 1
ATOM 1453 N N . TYR A 1 183 ? -14.030 5.880 18.100 1.00 95.56 183 TYR A N 1
ATOM 1454 C CA . TYR A 1 183 ? -12.901 5.083 18.583 1.00 95.56 183 TYR A CA 1
ATOM 1455 C C . TYR A 1 183 ? -11.941 5.916 19.432 1.00 95.56 183 TYR A C 1
ATOM 1457 O O . TYR A 1 183 ? -11.543 5.455 20.499 1.00 95.56 183 TYR A O 1
ATOM 1465 N N . HIS A 1 184 ? -11.660 7.163 19.032 1.00 90.38 184 HIS A N 1
ATOM 1466 C CA . HIS A 1 184 ? -10.869 8.115 19.825 1.00 90.38 184 HIS A CA 1
ATOM 1467 C C . HIS A 1 184 ? -11.409 8.246 21.257 1.00 90.38 184 HIS A C 1
ATOM 1469 O O . HIS A 1 184 ? -10.675 8.147 22.231 1.00 90.38 184 HIS A O 1
ATOM 1475 N N . LYS A 1 185 ? -12.733 8.325 21.427 1.00 93.19 185 LYS A N 1
ATOM 1476 C CA . LYS A 1 185 ? -13.368 8.397 22.756 1.00 93.19 185 LYS A CA 1
ATOM 1477 C C . LYS A 1 185 ? -13.109 7.184 23.662 1.00 93.19 185 LYS A C 1
ATOM 1479 O O . LYS A 1 185 ? -13.440 7.251 24.844 1.00 93.19 185 LYS A O 1
ATOM 1484 N N . ILE A 1 186 ? -12.577 6.071 23.147 1.00 94.00 186 ILE A N 1
ATOM 1485 C CA . ILE A 1 186 ? -12.141 4.924 23.962 1.00 94.00 186 ILE A CA 1
ATOM 1486 C C . ILE A 1 186 ? -10.854 5.271 24.727 1.00 94.00 186 ILE A C 1
ATOM 1488 O O . ILE A 1 186 ? -10.649 4.759 25.829 1.00 94.00 186 ILE A O 1
ATOM 1492 N N . THR A 1 187 ? -10.010 6.147 24.177 1.00 90.50 187 THR A N 1
ATOM 1493 C CA . THR A 1 187 ? -8.750 6.583 24.798 1.00 90.50 187 THR A CA 1
ATOM 1494 C C . THR A 1 187 ? -8.985 7.600 25.925 1.00 90.50 187 THR A C 1
ATOM 1496 O O . THR A 1 187 ? -8.179 7.739 26.848 1.00 90.50 187 THR A O 1
ATOM 1499 N N . GLU A 1 188 ? -10.148 8.257 25.926 1.00 88.62 188 GLU A N 1
ATOM 1500 C CA . GLU A 1 188 ? -10.561 9.215 26.948 1.00 88.62 188 GLU A CA 1
ATOM 1501 C C . GLU A 1 188 ? -11.113 8.537 28.219 1.00 88.62 188 GLU A C 1
ATOM 1503 O O . GLU A 1 188 ? -12.247 8.049 28.275 1.00 88.62 188 GLU A O 1
ATOM 1508 N N . ASN A 1 189 ? -10.340 8.587 29.306 1.00 81.88 189 ASN A N 1
ATOM 1509 C CA . ASN A 1 189 ? -10.754 8.039 30.601 1.00 81.88 189 ASN A CA 1
ATOM 1510 C C . ASN A 1 189 ? -12.110 8.591 31.086 1.00 81.88 189 ASN A C 1
ATOM 1512 O O . ASN A 1 189 ? -12.303 9.799 31.227 1.00 81.88 189 ASN A O 1
ATOM 1516 N N . GLY A 1 190 ? -13.027 7.687 31.437 1.00 80.69 190 GLY A N 1
ATOM 1517 C CA . GLY A 1 190 ? -14.341 8.006 31.998 1.00 80.69 190 GLY A CA 1
ATOM 1518 C C . GLY A 1 190 ? -15.435 8.198 30.947 1.00 80.69 190 GLY A C 1
ATOM 1519 O O . GLY A 1 190 ? -16.612 8.289 31.310 1.00 80.69 190 GLY A O 1
ATOM 1520 N N . LYS A 1 191 ? -15.087 8.212 29.656 1.00 86.75 191 LYS A N 1
ATOM 1521 C CA . LYS A 1 191 ? -16.069 8.175 28.571 1.00 86.75 191 LYS A CA 1
ATOM 1522 C C . LYS A 1 191 ? -16.618 6.763 28.388 1.00 86.75 191 LYS A C 1
ATOM 1524 O O . LYS A 1 191 ? -16.066 5.770 28.857 1.00 86.75 191 LYS A O 1
ATOM 1529 N N . ARG A 1 192 ? -17.779 6.693 27.738 1.00 90.56 192 ARG A N 1
ATOM 1530 C CA . ARG A 1 192 ? -18.460 5.437 27.402 1.00 90.56 192 ARG A CA 1
ATOM 1531 C C . ARG A 1 192 ? -18.974 5.483 25.965 1.00 90.56 192 ARG A C 1
ATOM 1533 O O . ARG A 1 192 ? -20.191 5.588 25.773 1.00 90.56 192 ARG A O 1
ATOM 1540 N N . PRO A 1 193 ? -18.072 5.518 24.968 1.00 94.50 193 PRO A N 1
ATOM 1541 C CA . PRO A 1 193 ? -18.479 5.575 23.572 1.00 94.50 193 PRO A CA 1
ATOM 1542 C C . PRO A 1 193 ? -19.302 4.346 23.186 1.00 94.50 193 PRO A C 1
ATOM 1544 O O . PRO A 1 193 ? -19.221 3.287 23.819 1.00 94.50 193 PRO A O 1
ATOM 1547 N N . ILE A 1 194 ? -20.113 4.523 22.147 1.00 95.81 194 ILE A N 1
ATOM 1548 C CA . ILE A 1 194 ? -20.848 3.445 21.495 1.00 95.81 194 ILE A CA 1
ATOM 1549 C C . ILE A 1 194 ? -20.177 3.212 20.144 1.00 95.81 194 ILE A C 1
ATOM 1551 O O . ILE A 1 194 ? -20.017 4.161 19.380 1.00 95.81 194 ILE A O 1
ATOM 1555 N N . ILE A 1 195 ? -19.771 1.970 19.899 1.00 96.56 195 ILE A N 1
ATOM 1556 C CA . ILE A 1 195 ? -19.189 1.500 18.639 1.00 96.56 195 ILE A CA 1
ATOM 1557 C C . ILE A 1 195 ? -20.221 0.621 17.930 1.00 96.56 195 ILE A C 1
ATOM 1559 O O . ILE A 1 195 ? -20.929 -0.133 18.597 1.00 96.56 195 ILE A O 1
ATOM 1563 N N . ASP A 1 196 ? -20.308 0.693 16.605 1.00 96.38 196 ASP A N 1
ATOM 1564 C CA . ASP A 1 196 ? -21.270 -0.091 15.825 1.00 96.38 196 ASP A CA 1
ATOM 1565 C C . ASP A 1 196 ? -21.105 -1.602 16.052 1.00 96.38 196 ASP A C 1
ATOM 1567 O O . ASP A 1 196 ? -19.990 -2.114 16.201 1.00 96.38 196 ASP A O 1
ATOM 1571 N N . SER A 1 197 ? -22.222 -2.335 16.071 1.00 94.56 197 SER A N 1
ATOM 1572 C CA . SER A 1 197 ? -22.239 -3.779 16.324 1.00 94.56 197 SER A CA 1
ATOM 1573 C C . SER A 1 197 ? -21.881 -4.590 15.077 1.00 94.56 197 SER A C 1
ATOM 1575 O O . SER A 1 197 ? -22.745 -5.238 14.488 1.00 94.56 197 SER A O 1
ATOM 1577 N N . THR A 1 198 ? -20.616 -4.537 14.672 1.00 96.62 198 THR A N 1
ATOM 1578 C CA . THR A 1 198 ? -20.047 -5.369 13.601 1.00 96.62 198 THR A CA 1
ATOM 1579 C C . THR A 1 198 ? -19.099 -6.419 14.181 1.00 96.62 198 THR A C 1
ATOM 1581 O O . THR A 1 198 ? -18.572 -6.251 15.286 1.00 96.62 198 THR A O 1
ATOM 1584 N N . ASP A 1 199 ? -18.855 -7.501 13.438 1.00 96.94 199 ASP A N 1
ATOM 1585 C CA . ASP A 1 199 ? -17.947 -8.570 13.875 1.00 96.94 199 ASP A CA 1
ATOM 1586 C C . ASP A 1 199 ? -16.514 -8.060 14.074 1.00 96.94 199 ASP A C 1
ATOM 1588 O O . ASP A 1 199 ? -15.860 -8.411 15.058 1.00 96.94 199 ASP A O 1
ATOM 1592 N N . ILE A 1 200 ? -16.047 -7.162 13.200 1.00 97.38 200 ILE A N 1
ATOM 1593 C CA . ILE A 1 200 ? -14.706 -6.581 13.309 1.00 97.38 200 ILE A CA 1
ATOM 1594 C C . ILE A 1 200 ? -14.578 -5.650 14.523 1.00 97.38 200 ILE A C 1
ATOM 1596 O O . ILE A 1 200 ? -13.582 -5.706 15.245 1.00 97.38 200 ILE A O 1
ATOM 1600 N N . ASN A 1 201 ? -15.614 -4.860 14.830 1.00 97.94 201 ASN A N 1
ATOM 1601 C CA . ASN A 1 201 ? -15.634 -4.026 16.032 1.00 97.94 201 ASN A CA 1
ATOM 1602 C C . ASN A 1 201 ? -15.665 -4.874 17.298 1.00 97.94 201 ASN A C 1
ATOM 1604 O O . ASN A 1 201 ? -14.978 -4.564 18.271 1.00 97.94 201 ASN A O 1
ATOM 1608 N N . LYS A 1 202 ? -16.424 -5.971 17.292 1.00 97.94 202 LY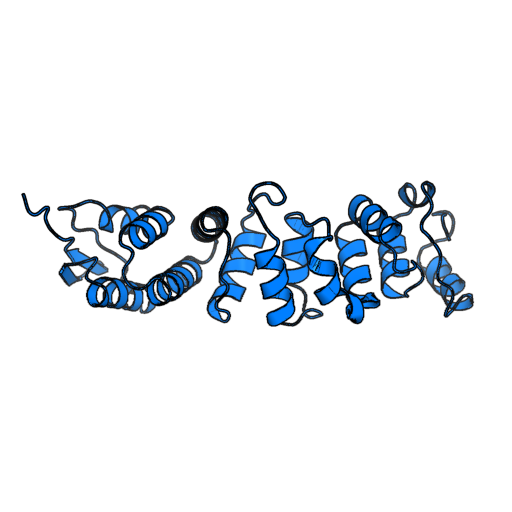S A N 1
ATOM 1609 C CA . LYS A 1 202 ? -16.416 -6.923 18.399 1.00 97.94 202 LYS A CA 1
ATOM 1610 C C . LYS A 1 202 ? -15.017 -7.509 18.606 1.00 97.94 202 LYS A C 1
ATOM 1612 O O . LYS A 1 202 ? -14.531 -7.504 19.736 1.00 97.94 202 LYS A O 1
ATOM 1617 N N . LEU A 1 203 ? -14.346 -7.929 17.532 1.00 97.94 203 LEU A N 1
ATOM 1618 C CA . LEU A 1 203 ? -12.982 -8.460 17.586 1.00 97.94 203 LEU A CA 1
ATOM 1619 C C . LEU A 1 203 ? -11.970 -7.428 18.114 1.00 97.94 203 LEU A C 1
ATOM 1621 O O . LEU A 1 203 ? -11.100 -7.773 18.922 1.00 97.94 203 LEU A O 1
ATOM 1625 N N . LEU A 1 204 ? -12.103 -6.156 17.720 1.00 97.75 204 LEU A N 1
ATOM 1626 C CA . LEU A 1 204 ? -11.309 -5.058 18.278 1.00 97.75 204 LEU A CA 1
ATOM 1627 C C . LEU A 1 204 ? -11.520 -4.951 19.789 1.00 97.75 204 LEU A C 1
ATOM 1629 O O . LEU A 1 204 ? -10.552 -4.962 20.548 1.00 97.75 204 LEU A O 1
ATOM 1633 N N . LEU A 1 205 ? -12.771 -4.885 20.247 1.00 97.62 205 LEU A N 1
ATOM 1634 C CA . LEU A 1 205 ? -13.088 -4.734 21.669 1.00 97.62 205 LEU A CA 1
ATOM 1635 C C . LEU A 1 205 ? -12.630 -5.939 22.502 1.00 97.62 205 LEU A C 1
ATOM 1637 O O . LEU A 1 205 ? -12.116 -5.758 23.605 1.00 97.62 205 LEU A O 1
ATOM 1641 N N . GLU A 1 206 ? -12.754 -7.160 21.980 1.00 97.38 206 GLU A N 1
ATOM 1642 C CA . GLU A 1 206 ? -12.206 -8.368 22.609 1.00 97.38 206 GLU A CA 1
ATOM 1643 C C . GLU A 1 206 ? -10.678 -8.312 22.709 1.00 97.38 206 GLU A C 1
ATOM 1645 O O . GLU A 1 206 ? -10.113 -8.652 23.751 1.00 97.38 206 GLU A O 1
ATOM 1650 N N . THR A 1 207 ? -10.009 -7.813 21.668 1.00 96.62 207 THR A N 1
ATOM 1651 C CA . THR A 1 207 ? -8.555 -7.608 21.662 1.00 96.62 207 THR A CA 1
ATOM 1652 C C . THR A 1 207 ? -8.137 -6.579 22.716 1.00 96.62 207 THR A C 1
ATOM 1654 O O . THR A 1 207 ? -7.245 -6.855 23.520 1.00 96.62 207 THR A O 1
ATOM 1657 N N . LEU A 1 208 ? -8.816 -5.430 22.782 1.00 95.50 208 LEU A N 1
ATOM 1658 C CA . LEU A 1 208 ? -8.564 -4.388 23.784 1.00 95.50 208 LEU A CA 1
ATOM 1659 C C . LEU A 1 208 ? -8.824 -4.882 25.213 1.00 95.50 208 LEU A C 1
ATOM 1661 O O . LEU A 1 208 ? -8.097 -4.512 26.136 1.00 95.50 208 LEU A O 1
ATOM 1665 N N . LEU A 1 209 ? -9.848 -5.717 25.412 1.00 95.00 209 LEU A N 1
ATOM 1666 C CA . LEU A 1 209 ? -10.160 -6.318 26.709 1.00 95.00 209 LEU A CA 1
ATOM 1667 C C . LEU A 1 209 ? -9.079 -7.317 27.133 1.00 95.00 209 LEU A C 1
ATOM 1669 O O . LEU A 1 209 ? -8.589 -7.242 28.260 1.00 95.00 209 LEU A O 1
ATOM 1673 N N . ARG A 1 210 ? -8.676 -8.218 26.226 1.00 94.69 210 ARG A N 1
ATOM 1674 C CA . ARG A 1 210 ? -7.629 -9.228 26.459 1.00 94.69 210 ARG A CA 1
ATOM 1675 C C . ARG A 1 210 ? -6.313 -8.594 26.899 1.00 94.69 210 ARG A C 1
ATOM 1677 O O . ARG A 1 210 ? -5.646 -9.121 27.783 1.00 94.69 210 ARG A O 1
ATOM 1684 N N . TYR A 1 211 ? -5.965 -7.464 26.296 1.00 92.56 211 TYR A N 1
ATOM 1685 C CA . TYR A 1 211 ? -4.740 -6.725 26.592 1.00 92.56 211 TYR A CA 1
ATOM 1686 C C . TYR A 1 211 ? -4.906 -5.670 27.694 1.00 92.56 211 TYR A C 1
ATOM 1688 O O . TYR A 1 211 ? -3.978 -4.931 28.003 1.00 92.56 211 TYR A O 1
ATOM 1696 N N . GLY A 1 212 ? -6.072 -5.626 28.347 1.00 91.44 212 GLY A N 1
ATOM 1697 C CA . GLY A 1 212 ? -6.307 -4.783 29.514 1.00 91.44 212 GLY A CA 1
ATOM 1698 C C . GLY A 1 212 ? -6.385 -3.285 29.217 1.00 91.44 212 GLY A C 1
ATOM 1699 O O . GLY A 1 212 ? -6.281 -2.486 30.147 1.00 91.44 212 GLY A O 1
ATOM 1700 N N . TYR A 1 213 ? -6.603 -2.885 27.967 1.00 93.12 213 TYR A N 1
ATOM 1701 C CA . TYR A 1 213 ? -6.773 -1.478 27.609 1.00 93.12 213 TYR A CA 1
ATOM 1702 C C . TYR A 1 213 ? -8.143 -0.946 28.061 1.00 93.12 213 TYR A C 1
ATOM 1704 O O . TYR A 1 213 ? -8.248 0.132 28.647 1.00 93.12 213 TYR A O 1
ATOM 1712 N N . ILE A 1 214 ? -9.199 -1.750 27.889 1.00 93.94 214 ILE A N 1
ATOM 1713 C CA . ILE A 1 214 ? -10.551 -1.461 28.396 1.00 93.94 214 ILE A CA 1
ATOM 1714 C C . ILE A 1 214 ? -10.907 -2.359 29.586 1.00 93.94 214 ILE A C 1
ATOM 1716 O O . ILE A 1 214 ? -10.263 -3.378 29.838 1.00 93.94 214 ILE A O 1
ATOM 1720 N N . SER A 1 215 ? -11.932 -1.974 30.352 1.00 92.06 215 SER A N 1
ATOM 1721 C CA . SER A 1 215 ? -12.411 -2.774 31.492 1.00 92.06 215 SER A CA 1
ATOM 1722 C C . SER A 1 215 ? -13.463 -3.808 31.089 1.00 92.06 215 SER A C 1
ATOM 1724 O O . SER A 1 215 ? -13.488 -4.912 31.623 1.00 92.06 215 SER A O 1
ATOM 1726 N N . SER A 1 216 ? -14.359 -3.436 30.174 1.00 94.75 216 SER A N 1
ATOM 1727 C CA . SER A 1 216 ? -15.447 -4.265 29.652 1.00 94.75 216 SER A CA 1
ATOM 1728 C C . SER A 1 216 ? -16.138 -3.538 28.497 1.00 94.75 216 SER A C 1
ATOM 1730 O O . SER A 1 216 ? -15.921 -2.343 28.281 1.00 94.75 216 SER A O 1
ATOM 1732 N N . TYR A 1 217 ? -17.019 -4.238 27.792 1.00 96.94 217 TYR A N 1
ATOM 1733 C CA . TYR A 1 217 ? -18.000 -3.638 26.895 1.00 96.94 217 TYR A CA 1
ATOM 1734 C C . TYR A 1 217 ? -19.323 -4.409 27.000 1.00 96.94 217 TYR A C 1
ATOM 1736 O O . TYR A 1 217 ? -19.331 -5.577 27.390 1.00 96.94 217 TYR A O 1
ATOM 1744 N N . THR A 1 218 ? -20.449 -3.763 26.697 1.00 95.94 218 THR A N 1
ATOM 1745 C CA . THR A 1 218 ? -21.777 -4.398 26.722 1.00 95.94 218 THR A CA 1
ATOM 1746 C C . THR A 1 218 ? -22.555 -4.108 25.446 1.00 95.94 218 THR A C 1
ATOM 1748 O O . THR A 1 218 ? -22.465 -3.016 24.887 1.00 95.94 218 THR A O 1
ATOM 1751 N N . SER A 1 219 ? -23.345 -5.080 24.990 1.00 95.44 219 SER A N 1
ATOM 1752 C CA . SER A 1 219 ? -24.273 -4.877 23.875 1.00 95.44 219 SER A CA 1
ATOM 1753 C C . SER A 1 219 ? -25.472 -4.037 24.326 1.00 95.44 219 SER A C 1
ATOM 1755 O O . SER A 1 219 ? -26.017 -4.247 25.412 1.00 95.44 219 SER A O 1
ATOM 1757 N N . VAL A 1 220 ? -25.842 -3.055 23.508 1.00 94.75 220 VAL A N 1
ATOM 1758 C CA . VAL A 1 220 ? -27.008 -2.175 23.655 1.00 94.75 220 VAL A CA 1
ATOM 1759 C C . VAL A 1 220 ? -27.663 -1.984 22.282 1.00 94.75 220 VAL A C 1
ATOM 1761 O O . VAL A 1 220 ? -27.028 -2.240 21.263 1.00 94.75 220 VAL A O 1
ATOM 1764 N N . ASP A 1 221 ? -28.888 -1.457 22.229 1.00 89.12 221 ASP A N 1
ATOM 1765 C CA . ASP A 1 221 ? -29.654 -1.285 20.976 1.00 89.12 221 ASP A CA 1
ATOM 1766 C C . ASP A 1 221 ? -28.902 -0.539 19.858 1.00 89.12 221 ASP A C 1
ATOM 1768 O O . ASP A 1 221 ? -29.182 -0.732 18.680 1.00 89.12 221 ASP A O 1
ATOM 1772 N N . LYS A 1 222 ? -27.957 0.337 20.225 1.00 88.81 222 LYS A N 1
ATOM 1773 C CA . LYS A 1 222 ? -27.185 1.180 19.299 1.00 88.81 222 LYS A CA 1
ATOM 1774 C C . LYS A 1 222 ? -25.770 0.666 18.998 1.00 88.81 222 LYS A C 1
ATOM 1776 O O . LYS A 1 222 ? -25.023 1.384 18.350 1.00 88.81 222 LYS A O 1
ATOM 1781 N N . GLY A 1 223 ? -25.372 -0.500 19.513 1.00 95.44 223 GLY A N 1
ATOM 1782 C CA . GLY A 1 223 ? -24.027 -1.053 19.319 1.00 95.44 223 GLY A CA 1
ATOM 1783 C C . GLY A 1 223 ? -23.387 -1.594 20.601 1.00 95.44 223 GLY A C 1
ATOM 1784 O O . GLY A 1 223 ? -24.061 -2.094 21.501 1.00 95.44 223 GLY A O 1
ATOM 1785 N N . TYR A 1 224 ? -22.067 -1.482 20.708 1.00 96.75 224 TYR A N 1
ATOM 1786 C CA . TYR A 1 224 ? -21.290 -1.849 21.887 1.00 96.75 224 TYR A CA 1
ATOM 1787 C C . TYR A 1 224 ? -20.933 -0.614 22.707 1.00 96.75 224 TYR A C 1
ATOM 1789 O O . TYR A 1 224 ? -20.196 0.259 22.253 1.00 96.75 224 TYR A O 1
ATOM 1797 N N . ARG A 1 225 ? -21.421 -0.547 23.947 1.00 96.31 225 ARG A N 1
ATOM 1798 C CA . ARG A 1 225 ? -20.994 0.468 24.912 1.00 96.31 225 ARG A CA 1
ATOM 1799 C C . ARG A 1 225 ? -19.687 0.029 25.558 1.00 96.31 225 ARG A C 1
ATOM 1801 O O . ARG A 1 225 ? -19.657 -0.992 26.243 1.00 96.31 225 ARG A O 1
ATOM 1808 N N . VAL A 1 226 ? -18.637 0.822 25.389 1.00 96.19 226 VAL A N 1
ATOM 1809 C CA . VAL A 1 226 ? -17.303 0.535 25.933 1.00 96.19 226 VAL A CA 1
ATOM 1810 C C . VAL A 1 226 ? -17.149 1.167 27.315 1.00 96.19 226 VAL A C 1
ATOM 1812 O O . VAL A 1 226 ? -17.523 2.320 27.517 1.00 96.19 226 VAL A O 1
ATOM 1815 N N . ASN A 1 227 ? -16.590 0.433 28.278 1.00 92.00 227 ASN A N 1
ATOM 1816 C CA . ASN A 1 227 ? -16.220 0.961 29.590 1.00 92.00 227 ASN A CA 1
ATOM 1817 C C . ASN A 1 227 ? -14.694 1.110 29.666 1.00 92.00 227 ASN A C 1
ATOM 1819 O O . ASN A 1 227 ? -13.967 0.122 29.838 1.00 92.00 227 ASN A O 1
ATOM 1823 N N . THR A 1 228 ? -14.200 2.344 29.569 1.00 85.81 228 THR A N 1
ATOM 1824 C CA . THR A 1 228 ? -12.769 2.640 29.736 1.00 85.81 228 THR A CA 1
ATOM 1825 C C . THR A 1 228 ? -12.348 2.421 31.193 1.00 85.81 228 THR A C 1
ATOM 1827 O O . THR A 1 228 ? -13.179 2.468 32.108 1.00 85.81 228 THR A O 1
ATOM 1830 N N . ARG A 1 229 ? -11.055 2.190 31.443 1.00 75.69 229 ARG A N 1
ATOM 1831 C CA . ARG A 1 229 ? -10.547 2.174 32.823 1.00 75.69 229 ARG A CA 1
ATOM 1832 C C . ARG A 1 229 ? -10.672 3.575 33.436 1.00 75.69 229 ARG A C 1
ATOM 1834 O O . ARG A 1 229 ? -10.619 4.585 32.739 1.00 75.69 229 ARG A O 1
ATOM 1841 N N . GLN A 1 230 ? -10.910 3.631 34.743 1.00 62.09 230 GLN A N 1
ATOM 1842 C CA . GLN A 1 230 ? -10.853 4.882 35.497 1.00 62.09 230 GLN A CA 1
ATOM 1843 C C . GLN A 1 230 ? -9.392 5.168 35.854 1.00 62.09 230 GLN A C 1
ATOM 1845 O O . GLN A 1 230 ? -8.629 4.228 36.080 1.00 62.09 230 GLN A O 1
ATOM 1850 N N . LYS A 1 231 ? -9.000 6.447 35.931 1.00 54.22 231 LYS A N 1
ATOM 1851 C CA . LYS A 1 231 ? -7.717 6.814 36.542 1.00 54.22 231 LYS A CA 1
ATOM 1852 C C . LYS A 1 231 ? -7.703 6.269 37.971 1.00 54.22 231 LYS A C 1
ATOM 1854 O O . LYS A 1 231 ? -8.509 6.694 38.795 1.00 54.22 231 LYS A O 1
ATOM 1859 N N . THR A 1 232 ? -6.807 5.331 38.257 1.00 49.22 232 THR A N 1
ATOM 1860 C CA . THR A 1 232 ? -6.341 5.110 39.627 1.00 49.22 232 THR A CA 1
ATOM 1861 C C . THR A 1 232 ? -5.628 6.388 40.053 1.00 49.22 232 THR A C 1
ATOM 1863 O O . THR A 1 232 ? -4.616 6.743 39.448 1.00 49.22 232 THR A O 1
ATOM 1866 N N . ASN A 1 233 ? -6.233 7.112 40.999 1.00 36.84 233 ASN A N 1
ATOM 1867 C CA . ASN A 1 233 ? -5.612 8.247 41.684 1.00 36.84 233 ASN A CA 1
ATOM 1868 C C . ASN A 1 233 ? -4.405 7.792 42.505 1.00 36.84 233 ASN A C 1
ATOM 1870 O O . ASN A 1 233 ? -4.478 6.670 43.059 1.00 36.84 233 ASN A O 1
#

Sequence (233 aa):
MSSNHLNIQLYKEISLLFDNCSFELQDNAAQLEENRIIWLAQKGFIEYSENNTVLISDLSNKAFVEYLIHYKSHFTSDISSYPFNEDIANLILTSQAFTTEEKALVLTNLNTSNVTMTQSLADSICTLLETECVEWDFSLLKQAISMASNLDKAIHVIILTIQQNHNNHTTITELLDSLPESYHKITENGKRPIIDSTDINKLLLETLLRYGYISSYTSVDKGYRVNTRQKTN

Foldseek 3Di:
DLDPPDPPVVLLVVVVVVQPAADADDPSNLVDDPVSLLSCLLRRNHDDDLNSLVVSVVNDLNSNLSNCLVVVVCCVVCVLSHQDELSNLLCQLPDPSDDLVSNLSNQANDDPVRYDDAQSSLQSVLVSLLPDDHDHDLVVLLVSLLSHPDVLSSLSSLLVVLVVVQQPLVSNQSSQVSHPPLSNQLNPAPDWGFDAADPSVVSSQVSCCVSPQFVDWDDDPRHITTHGDHDPD

Secondary structure (DSSP, 8-state):
---SSS-HHHHHHHHGGGTT--B---GGGGGS-HHHHHHHHHTT-B---HHHHHHHHHH-HHHHHHHHHHTHHHHHHHGGGS---HHHHHHHHH-SSS-HHHHHHHHHT--TTT----HHHHHHHHHHHTT------HHHHHHHHHH-S-HHHHHHHHHHHHHHTTT-HHHHHHHHHTS-HHHHHHHSTT---EE---HHHHHHHHHHHHTTSEEEEEEETTEEEEEEPP---

pLDDT: mean 92.62, std 8.12, range [36.84, 98.56]